Protein AF-A0A7S4E0D1-F1 (afdb_monomer_lite)

Radius of gyration: 32.62 Å; chains: 1; bounding box: 144×57×58 Å

InterPro domains:
  IPR001406 Pseudouridine synthase I, TruA [PTHR11142] (1-173)
  IPR020095 Pseudouridine synthase I, TruA, C-terminal [G3DSA:3.30.70.660] (1-192)
  IPR020097 Pseudouridine synthase I, TruA, alpha/beta domain [PF01416] (2-141)
  IPR020103 Pseudouridine synthase, catalytic domain superfamily [SSF55120] (1-150)

Sequence (311 aa):
EACGYMVGRHDFRNFCKLDYINISRFERSLDAISVNEIGSLNTHLRLPVQVARTSSSAGEFGDGKEGTRSSDPDNLIEVTIQGNAFLWHQVRITIALLVMVGLGQESPSLVKDLLDMKKWPSKPNFKMASDVPLVLYDCLYRNVHFVYNLGVQARALSDMNWLWRKNAIKAQVCCVFQNRIFQNLIRCHPGDITEASSEEVSSKHLERERDYREFCIRGEQLKRKSKTKGKNKHIPLSQRAREKSYEERIRTLHGKKLKRQREQAEVSESYRQFHIDRELNRLKSAFVPPKNLYICTEPKEHERLKPKSGK

Secondary structure (DSSP, 8-state):
-HHHHHSEEEE-GGGS---TTT-S--EEEEEEEEEEEEEES-GGG---------------------------TTEEEEEEEEES---TTHHHHHHHHHHHHHTTSS-THHHHHHH-TTT-SS-B--PPPPSTT--------TT--PPPPHHHHHHHHHHHHHHHHHHHHHHHHHHHHHHHHHHHHHT--GGG--HHHHHHHHHHHHHHHHHHHHHHHHGGG--------S--PPPPGGGSPBPPPHHHHHHT--HHHHHHHHHHHHHHHHHHHHHHHHHHHHHHHH----TT----PPPPPP-PPPPPP--

Organism: NCBI:txid91324

pLDDT: mean 77.51, std 20.82, range [28.75, 97.94]

Structure (mmCIF, N/CA/C/O backbone):
data_AF-A0A7S4E0D1-F1
#
_entry.id   AF-A0A7S4E0D1-F1
#
loop_
_atom_site.group_PDB
_atom_site.id
_atom_site.type_symbol
_atom_site.label_atom_id
_atom_site.label_alt_id
_atom_site.label_comp_id
_atom_site.label_asym_id
_atom_site.label_entity_id
_atom_site.label_seq_id
_atom_site.pdbx_PDB_ins_code
_atom_site.Cartn_x
_atom_site.Cartn_y
_atom_site.Cartn_z
_atom_site.occupancy
_atom_site.B_iso_or_equiv
_atom_site.auth_seq_id
_atom_site.auth_comp_id
_atom_site.auth_asym_id
_atom_site.auth_atom_id
_atom_site.pdbx_PDB_model_num
ATOM 1 N N . GLU A 1 1 ? 0.587 -17.256 2.906 1.00 92.88 1 GLU A N 1
ATOM 2 C CA . GLU A 1 1 ? 0.269 -17.435 4.342 1.00 92.88 1 GLU A CA 1
ATOM 3 C C . GLU A 1 1 ? -0.032 -16.114 5.052 1.00 92.88 1 GLU A C 1
ATOM 5 O O . GLU A 1 1 ? -1.191 -15.880 5.358 1.00 92.88 1 GLU A O 1
ATOM 10 N N . ALA A 1 2 ? 0.953 -15.226 5.251 1.00 96.56 2 ALA A N 1
ATOM 11 C CA . ALA A 1 2 ? 0.804 -13.973 6.009 1.00 96.56 2 ALA A CA 1
ATOM 12 C C . ALA A 1 2 ? -0.426 -13.121 5.627 1.00 96.56 2 ALA A C 1
ATOM 14 O O . ALA A 1 2 ? -1.161 -12.674 6.504 1.00 96.56 2 ALA A O 1
ATOM 15 N N . CYS A 1 3 ? -0.687 -12.949 4.325 1.00 96.75 3 CYS A N 1
ATOM 16 C CA . CYS A 1 3 ? -1.854 -12.219 3.821 1.00 96.75 3 CYS A CA 1
ATOM 17 C C . CYS A 1 3 ? -3.189 -12.797 4.320 1.00 96.75 3 CYS A C 1
ATOM 19 O O . CYS A 1 3 ? -4.118 -12.042 4.588 1.00 96.75 3 CYS A O 1
ATOM 21 N N . GLY A 1 4 ? -3.274 -14.119 4.499 1.00 97.12 4 GLY A N 1
ATOM 22 C CA . GLY A 1 4 ? -4.487 -14.797 4.958 1.00 97.12 4 GLY A CA 1
ATOM 23 C C . GLY A 1 4 ? -4.905 -14.390 6.370 1.00 97.12 4 GLY A C 1
ATOM 24 O O . GLY A 1 4 ? -6.095 -14.322 6.649 1.00 97.12 4 GLY A O 1
ATOM 25 N N . TYR A 1 5 ? -3.955 -14.028 7.241 1.00 97.81 5 TYR A N 1
ATOM 26 C CA . TYR A 1 5 ? -4.278 -13.518 8.578 1.00 97.81 5 TYR A CA 1
ATOM 27 C C . TYR A 1 5 ? -4.919 -12.128 8.561 1.00 97.81 5 TYR A C 1
ATOM 29 O O . TYR A 1 5 ? -5.578 -11.759 9.527 1.00 97.81 5 TYR A O 1
ATOM 37 N N . MET A 1 6 ? -4.718 -11.355 7.490 1.00 97.69 6 MET A N 1
ATOM 38 C CA . MET A 1 6 ? -5.213 -9.981 7.378 1.00 97.69 6 MET A CA 1
ATOM 39 C C . MET A 1 6 ? -6.628 -9.900 6.803 1.00 97.69 6 MET A C 1
ATOM 41 O O . MET A 1 6 ? -7.272 -8.863 6.944 1.00 97.69 6 MET A O 1
ATOM 45 N N . VAL A 1 7 ? -7.103 -10.960 6.144 1.00 97.94 7 VAL A N 1
ATOM 46 C CA . VAL A 1 7 ? -8.455 -11.016 5.575 1.00 97.94 7 VAL A CA 1
ATOM 47 C C . VAL A 1 7 ? -9.487 -11.042 6.703 1.00 97.94 7 VAL A C 1
ATOM 49 O O . VAL A 1 7 ? -9.290 -11.673 7.745 1.00 97.94 7 VAL A O 1
ATOM 52 N N . GLY A 1 8 ? -10.594 -10.334 6.498 1.00 97.38 8 GLY A N 1
ATOM 53 C CA . GLY A 1 8 ? -11.645 -10.132 7.484 1.00 97.38 8 GLY A CA 1
ATOM 54 C C . GLY A 1 8 ? -11.517 -8.806 8.230 1.00 97.38 8 GLY A C 1
ATOM 55 O O . GLY A 1 8 ? -10.859 -7.859 7.788 1.00 97.38 8 GLY A O 1
ATOM 56 N N . ARG A 1 9 ? -12.210 -8.728 9.368 1.00 97.50 9 ARG A N 1
ATOM 57 C CA . ARG A 1 9 ? -12.332 -7.512 10.170 1.00 97.50 9 ARG A CA 1
ATOM 58 C C . ARG A 1 9 ? -11.343 -7.522 11.329 1.00 97.50 9 ARG A C 1
ATOM 60 O O . ARG A 1 9 ? -11.484 -8.332 12.239 1.00 97.50 9 ARG A O 1
ATOM 67 N N . HIS A 1 10 ? -10.419 -6.564 11.331 1.00 97.62 10 HIS A N 1
ATOM 68 C CA . HIS A 1 10 ? -9.367 -6.446 12.347 1.00 97.62 10 HIS A CA 1
ATOM 69 C C . HIS A 1 10 ? -9.087 -4.990 12.700 1.00 97.62 10 HIS A C 1
ATOM 71 O O . HIS A 1 10 ? -9.405 -4.094 11.917 1.00 97.62 10 HIS A O 1
ATOM 77 N N . ASP A 1 11 ? -8.449 -4.756 13.848 1.00 96.81 11 ASP A N 1
ATOM 78 C CA . ASP A 1 11 ? -7.861 -3.459 14.186 1.00 96.81 11 ASP A CA 1
ATOM 79 C C . ASP A 1 11 ? -6.487 -3.308 13.507 1.00 96.81 11 ASP A C 1
ATOM 81 O O . ASP A 1 11 ? -5.539 -4.039 13.791 1.00 96.81 11 ASP A O 1
ATOM 85 N N . PHE A 1 12 ? -6.372 -2.336 12.600 1.00 97.31 12 PHE A N 1
ATOM 86 C CA . PHE A 1 12 ? -5.175 -2.117 11.787 1.00 97.31 12 PHE A CA 1
ATOM 87 C C . PHE A 1 12 ? -4.266 -0.988 12.308 1.00 97.31 12 PHE A C 1
ATOM 89 O O . PHE A 1 12 ? -3.471 -0.431 11.544 1.00 97.31 12 PHE A O 1
ATOM 96 N N . ARG A 1 13 ? -4.312 -0.632 13.601 1.00 95.81 13 ARG A N 1
ATOM 97 C CA . ARG A 1 13 ? -3.439 0.420 14.185 1.00 95.81 13 ARG A CA 1
ATOM 98 C C . ARG A 1 13 ? -1.960 0.175 13.968 1.00 95.81 13 ARG A C 1
ATOM 100 O O . ARG A 1 13 ? -1.233 1.108 13.629 1.00 95.81 13 ARG A O 1
ATOM 107 N N . ASN A 1 14 ? -1.532 -1.078 14.088 1.00 96.94 14 ASN A N 1
ATOM 108 C CA . ASN A 1 14 ? -0.143 -1.474 13.861 1.00 96.94 14 ASN A CA 1
ATOM 109 C C . ASN A 1 14 ? 0.250 -1.501 12.376 1.00 96.94 14 ASN A C 1
ATOM 111 O O . ASN A 1 14 ? 1.427 -1.625 12.043 1.00 96.94 14 ASN A O 1
ATOM 115 N N . PHE A 1 15 ? -0.720 -1.303 11.486 1.00 97.06 15 PHE A N 1
ATOM 116 C CA . PHE A 1 15 ? -0.548 -1.304 10.042 1.00 97.06 15 PHE A CA 1
ATOM 117 C C . PHE A 1 15 ? -0.760 0.074 9.433 1.00 97.06 15 PHE A C 1
ATOM 119 O O . PHE A 1 15 ? -0.749 0.181 8.223 1.00 97.06 15 PHE A O 1
ATOM 126 N N . CYS A 1 16 ? -0.935 1.138 10.219 1.00 96.12 16 CYS A N 1
ATOM 127 C CA . CYS A 1 16 ? -1.183 2.484 9.707 1.00 96.12 16 CYS A CA 1
ATOM 128 C C . CYS A 1 16 ? -0.256 3.519 10.357 1.00 96.12 16 CYS A C 1
ATOM 130 O O . CYS A 1 16 ? 0.446 3.243 11.335 1.00 96.12 16 CYS A O 1
ATOM 132 N N . LYS A 1 17 ? -0.254 4.743 9.825 1.00 94.50 17 LYS A N 1
ATOM 133 C CA . LYS A 1 17 ? 0.204 5.903 10.586 1.00 94.50 17 LYS A CA 1
ATOM 134 C C . LYS A 1 17 ? -0.989 6.445 11.366 1.00 94.50 17 LYS A C 1
ATOM 136 O O . LYS A 1 17 ? -1.977 6.856 10.766 1.00 94.50 17 LYS A O 1
ATOM 141 N N . LEU A 1 18 ? -0.889 6.446 12.696 1.00 93.00 18 LEU A N 1
ATOM 142 C CA . LEU A 1 18 ? -1.992 6.870 13.559 1.00 93.00 18 LEU A CA 1
ATOM 143 C C . LEU A 1 18 ? -2.363 8.338 13.308 1.00 93.00 18 LEU A C 1
ATOM 145 O O . LEU A 1 18 ? -1.634 9.244 13.719 1.00 93.00 18 LEU A O 1
ATOM 149 N N . ASP A 1 19 ? -3.532 8.553 12.710 1.00 91.88 19 ASP A N 1
ATOM 150 C CA . ASP A 1 19 ? -4.231 9.837 12.695 1.00 91.88 19 ASP A CA 1
ATOM 151 C C . ASP A 1 19 ? -5.244 9.890 13.845 1.00 91.88 19 ASP A C 1
ATOM 153 O O . ASP A 1 19 ? -6.457 9.862 13.667 1.00 91.88 19 ASP A O 1
ATOM 157 N N . TYR A 1 20 ? -4.715 9.925 15.063 1.00 91.19 20 TYR A N 1
ATOM 158 C CA . TYR A 1 20 ? -5.488 9.881 16.306 1.00 91.19 20 TYR A CA 1
ATOM 159 C C . TYR A 1 20 ? -6.307 11.154 16.578 1.00 91.19 20 TYR A C 1
ATOM 161 O O . TYR A 1 20 ? -7.029 11.213 17.568 1.00 91.19 20 TYR A O 1
ATOM 169 N N . ILE A 1 21 ? -6.173 12.183 15.733 1.00 90.88 21 ILE A N 1
ATOM 170 C CA . ILE A 1 21 ? -6.980 13.404 15.816 1.00 90.88 21 ILE A CA 1
ATOM 171 C C . ILE A 1 21 ? -8.239 13.247 14.969 1.00 90.88 21 ILE A C 1
ATOM 173 O O . ILE A 1 21 ? -9.308 13.633 15.420 1.00 90.88 21 ILE A O 1
ATOM 177 N N . ASN A 1 22 ? -8.126 12.703 13.755 1.00 90.19 22 ASN A N 1
ATOM 178 C CA . ASN A 1 22 ? -9.276 12.596 12.855 1.00 90.19 22 ASN A CA 1
ATOM 179 C C . ASN A 1 22 ? -9.948 11.219 12.888 1.00 90.19 22 ASN A C 1
ATOM 181 O O . ASN A 1 22 ? -11.065 11.078 12.405 1.00 90.19 22 ASN A O 1
ATOM 185 N N . ILE A 1 23 ? -9.285 10.198 13.437 1.00 89.38 23 ILE A N 1
ATOM 186 C CA . ILE A 1 23 ? -9.773 8.819 13.434 1.00 89.38 23 ILE A CA 1
ATOM 187 C C . ILE A 1 23 ? -9.811 8.284 14.864 1.00 89.38 23 ILE A C 1
ATOM 189 O O . ILE A 1 23 ? -8.782 8.162 15.529 1.00 89.38 23 ILE A O 1
ATOM 193 N N . SER A 1 24 ? -11.008 7.907 15.312 1.00 87.81 24 SER A N 1
ATOM 194 C CA . SER A 1 24 ? -11.233 7.209 16.584 1.00 87.81 24 SER A CA 1
ATOM 195 C C . SER A 1 24 ? -11.293 5.685 16.433 1.00 87.81 24 SER A C 1
ATOM 197 O O . SER A 1 24 ? -11.046 4.961 17.397 1.00 87.81 24 SER A O 1
ATOM 199 N N . ARG A 1 25 ? -11.587 5.186 15.222 1.00 89.25 25 ARG A N 1
ATOM 200 C CA . ARG A 1 25 ? -11.780 3.760 14.928 1.00 89.25 25 ARG A CA 1
ATOM 201 C C . ARG A 1 25 ? -10.844 3.258 13.839 1.00 89.25 25 ARG A C 1
ATOM 203 O O . ARG A 1 25 ? -10.874 3.718 12.694 1.00 89.25 25 ARG A O 1
ATOM 210 N N . PHE A 1 26 ? -10.091 2.226 14.181 1.00 94.12 26 PHE A N 1
ATOM 211 C CA . PHE A 1 26 ? -9.062 1.653 13.321 1.00 94.12 26 PHE A CA 1
ATOM 212 C C . PHE A 1 26 ? -9.401 0.255 12.803 1.00 94.12 26 PHE A C 1
ATOM 214 O O . PHE A 1 26 ? -8.621 -0.342 12.067 1.00 94.12 26 PHE A O 1
ATOM 221 N N . GLU A 1 27 ? -10.590 -0.246 13.131 1.00 95.00 27 GLU A N 1
ATOM 222 C CA . GLU A 1 27 ? -11.097 -1.458 12.508 1.00 95.00 27 GLU A CA 1
ATOM 223 C C . GLU A 1 27 ? -11.345 -1.230 11.014 1.00 95.00 27 GLU A C 1
ATOM 225 O O . GLU A 1 27 ? -12.005 -0.255 10.637 1.00 95.00 27 GLU A O 1
ATOM 230 N N . ARG A 1 28 ? -10.847 -2.129 10.168 1.00 96.00 28 ARG A N 1
ATOM 231 C CA . ARG A 1 28 ? -11.148 -2.186 8.728 1.00 96.00 28 ARG A CA 1
ATOM 232 C C . ARG A 1 28 ? -11.497 -3.615 8.336 1.00 96.00 28 ARG A C 1
ATOM 234 O O . ARG A 1 28 ? -11.208 -4.539 9.092 1.00 96.00 28 ARG A O 1
ATOM 241 N N . SER A 1 29 ? -12.150 -3.772 7.188 1.00 96.38 29 SER A N 1
ATOM 242 C CA . SER A 1 29 ? -12.444 -5.081 6.605 1.00 96.38 29 SER A CA 1
ATOM 243 C C . SER A 1 29 ? -11.667 -5.215 5.309 1.00 96.38 29 SER A C 1
ATOM 245 O O . SER A 1 29 ? -11.857 -4.403 4.400 1.00 96.38 29 SER A O 1
ATOM 247 N N . LEU A 1 30 ? -10.789 -6.210 5.244 1.00 97.44 30 LEU A N 1
ATOM 248 C CA . LEU A 1 30 ? -10.136 -6.602 4.001 1.00 97.44 30 LEU A CA 1
ATOM 249 C C . LEU A 1 30 ? -10.861 -7.819 3.443 1.00 97.44 30 LEU A C 1
ATOM 251 O O . LEU A 1 30 ? -11.023 -8.816 4.144 1.00 97.44 30 LEU A O 1
ATOM 255 N N . ASP A 1 31 ? -11.299 -7.722 2.196 1.00 95.69 31 ASP A N 1
ATOM 256 C CA . ASP A 1 31 ? -12.111 -8.754 1.555 1.00 95.69 31 ASP A CA 1
ATOM 257 C C . ASP A 1 31 ? -11.218 -9.809 0.898 1.00 95.69 31 ASP A C 1
ATOM 259 O O . ASP A 1 31 ? -11.484 -11.004 0.998 1.00 95.69 31 ASP A O 1
ATOM 263 N N . ALA A 1 32 ? -10.127 -9.372 0.264 1.00 96.69 32 ALA A N 1
ATOM 264 C CA . ALA A 1 32 ? -9.178 -10.253 -0.400 1.00 96.69 32 ALA A CA 1
ATOM 265 C C . ALA A 1 32 ? -7.778 -9.634 -0.446 1.00 96.69 32 ALA A C 1
ATOM 267 O O . ALA A 1 32 ? -7.616 -8.416 -0.537 1.00 96.69 32 ALA A O 1
ATOM 268 N N . ILE A 1 33 ? -6.761 -10.494 -0.412 1.00 97.50 33 ILE A N 1
ATOM 269 C CA . ILE A 1 33 ? -5.377 -10.125 -0.707 1.00 97.50 33 ILE A CA 1
ATOM 270 C C . ILE A 1 33 ? -4.772 -11.215 -1.588 1.00 97.50 33 ILE A C 1
ATOM 272 O O . ILE A 1 33 ? -4.717 -12.372 -1.167 1.00 97.50 33 ILE A O 1
ATOM 276 N N . SER A 1 34 ? -4.292 -10.852 -2.775 1.00 95.44 34 SER A N 1
ATOM 277 C CA . SER A 1 34 ? -3.605 -11.764 -3.696 1.00 95.44 34 SER A CA 1
ATOM 278 C C . SER A 1 34 ? -2.166 -11.327 -3.934 1.00 95.44 34 SER A C 1
ATOM 280 O O . SER A 1 34 ? -1.837 -10.147 -3.829 1.00 95.44 34 SER A O 1
ATOM 282 N N . VAL A 1 35 ? -1.308 -12.298 -4.243 1.00 94.75 35 VAL A N 1
ATOM 283 C CA . VAL A 1 35 ? 0.095 -12.081 -4.596 1.00 94.75 35 VAL A CA 1
ATOM 284 C C . VAL A 1 35 ? 0.346 -12.808 -5.910 1.00 94.75 35 VAL A C 1
ATOM 286 O O . VAL A 1 35 ? 0.170 -14.023 -5.961 1.00 94.75 35 VAL A O 1
ATOM 289 N N . ASN A 1 36 ? 0.736 -12.068 -6.944 1.00 92.12 36 ASN A N 1
ATOM 290 C CA . ASN A 1 36 ? 0.933 -12.576 -8.297 1.00 92.12 36 ASN A CA 1
ATOM 291 C C . ASN A 1 36 ? 2.340 -12.222 -8.788 1.00 92.12 36 ASN A C 1
ATOM 293 O O . ASN A 1 36 ? 2.823 -11.115 -8.557 1.00 92.12 36 ASN A O 1
ATOM 297 N N . GLU A 1 37 ? 2.990 -13.136 -9.502 1.00 88.88 37 GLU A N 1
ATOM 298 C CA . GLU A 1 37 ? 4.196 -12.812 -10.267 1.00 88.88 37 GLU A CA 1
ATOM 299 C C . GLU A 1 37 ? 3.774 -12.229 -11.620 1.00 88.88 37 GLU A C 1
ATOM 301 O O . GLU A 1 37 ? 3.009 -12.856 -12.351 1.00 88.88 37 GLU A O 1
ATOM 306 N N . ILE A 1 38 ? 4.247 -11.024 -11.945 1.00 82.31 38 ILE A N 1
ATOM 307 C CA . ILE A 1 38 ? 3.943 -10.355 -13.225 1.00 82.31 38 ILE A CA 1
ATOM 308 C C . ILE A 1 38 ? 5.030 -10.636 -14.274 1.00 82.31 38 ILE A C 1
ATOM 310 O O . ILE A 1 38 ? 4.777 -10.546 -15.475 1.00 82.31 38 ILE A O 1
ATOM 314 N N . GLY A 1 39 ? 6.226 -11.030 -13.834 1.00 71.31 39 GLY A N 1
ATOM 315 C CA . GLY A 1 39 ? 7.388 -11.251 -14.688 1.00 71.31 39 GLY A CA 1
ATOM 316 C C . GLY A 1 39 ? 8.433 -10.147 -14.546 1.00 71.31 39 GLY A C 1
ATOM 317 O O . GLY A 1 39 ? 8.284 -9.201 -13.769 1.00 71.31 39 GLY A O 1
ATOM 318 N N . SER A 1 40 ? 9.526 -10.290 -15.290 1.00 70.50 40 SER A N 1
ATOM 319 C CA . SER A 1 40 ? 10.668 -9.379 -15.223 1.00 70.50 40 SER A CA 1
ATOM 320 C C . SER A 1 40 ? 10.430 -8.064 -15.962 1.00 70.50 40 SER A C 1
ATOM 322 O O . SER A 1 40 ? 9.770 -8.036 -17.003 1.00 70.50 40 SER A O 1
ATOM 324 N N . LEU A 1 41 ? 11.009 -6.969 -15.459 1.00 67.25 41 LEU A N 1
ATOM 325 C CA . LEU A 1 41 ? 11.158 -5.732 -16.226 1.00 67.25 41 LEU A CA 1
ATOM 326 C C . LEU A 1 41 ? 11.930 -6.041 -17.521 1.00 67.25 41 LEU A C 1
ATOM 328 O O . LEU A 1 41 ? 13.146 -6.155 -17.469 1.00 67.25 41 LEU A O 1
ATOM 332 N N . ASN A 1 42 ? 11.228 -6.169 -18.660 1.00 54.31 42 ASN A N 1
ATOM 333 C CA . ASN A 1 42 ? 11.753 -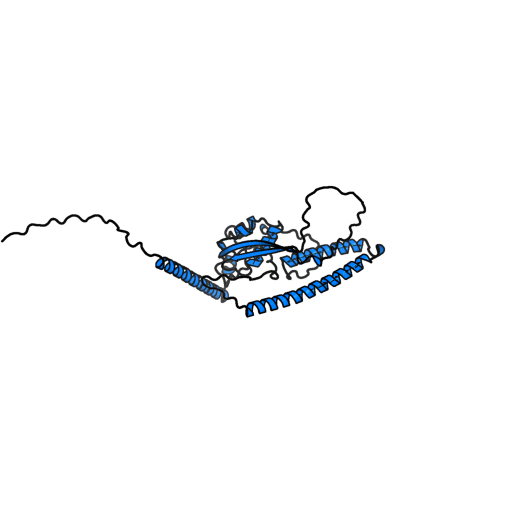6.333 -20.032 1.00 54.31 42 ASN A CA 1
ATOM 334 C C . ASN A 1 42 ? 13.280 -6.546 -20.113 1.00 54.31 42 ASN A C 1
ATOM 336 O O . ASN A 1 42 ? 14.045 -5.635 -20.446 1.00 54.31 42 ASN A O 1
ATOM 340 N N . THR A 1 43 ? 13.721 -7.765 -19.801 1.00 49.78 43 THR A N 1
ATOM 341 C CA . THR A 1 43 ? 15.125 -8.111 -19.533 1.00 49.78 43 THR A CA 1
ATOM 342 C C . THR A 1 43 ? 16.028 -8.129 -20.763 1.00 49.78 43 THR A C 1
ATOM 344 O O . THR A 1 43 ? 17.241 -8.278 -20.636 1.00 49.78 43 THR A O 1
ATOM 347 N N . HIS A 1 44 ? 15.482 -7.913 -21.962 1.00 49.53 44 HIS A N 1
ATOM 348 C CA . HIS A 1 44 ? 16.252 -7.883 -23.211 1.00 49.53 44 HIS A CA 1
ATOM 349 C C . HIS A 1 44 ? 17.273 -6.732 -23.302 1.00 49.53 44 HIS A C 1
ATOM 351 O O . HIS A 1 44 ? 18.043 -6.675 -24.257 1.00 49.53 44 HIS A O 1
ATOM 357 N N . LEU A 1 45 ? 17.298 -5.816 -22.329 1.00 46.38 45 LEU A N 1
ATOM 358 C CA . LEU A 1 45 ? 18.177 -4.642 -22.309 1.00 46.38 45 LEU A CA 1
ATOM 359 C C . LEU A 1 45 ? 19.305 -4.722 -21.268 1.00 46.38 45 LEU A C 1
ATOM 361 O O . LEU A 1 45 ? 20.125 -3.803 -21.202 1.00 46.38 45 LEU A O 1
ATOM 365 N N . ARG A 1 46 ? 19.373 -5.787 -20.455 1.00 48.62 46 ARG A N 1
ATOM 366 C CA . ARG A 1 46 ? 20.428 -5.946 -19.447 1.00 48.62 46 ARG A CA 1
ATOM 367 C C . ARG A 1 46 ? 21.558 -6.809 -20.000 1.00 48.62 46 ARG A C 1
ATOM 369 O O . ARG A 1 46 ? 21.390 -8.006 -20.206 1.00 48.62 46 ARG A O 1
ATOM 376 N N . LEU A 1 47 ? 22.737 -6.217 -20.184 1.00 47.50 47 LEU A N 1
ATOM 377 C CA . LEU A 1 47 ? 23.957 -7.008 -20.332 1.00 47.50 47 LEU A CA 1
ATOM 378 C C . LEU A 1 47 ? 24.380 -7.519 -18.946 1.00 47.50 47 LEU A C 1
ATOM 380 O O . LEU A 1 47 ? 24.458 -6.718 -18.007 1.00 47.50 47 LEU A O 1
ATOM 384 N N . PRO A 1 48 ? 24.649 -8.826 -18.777 1.00 45.41 48 PRO A N 1
ATOM 385 C CA . PRO A 1 48 ? 25.175 -9.333 -17.523 1.00 45.41 48 PRO A CA 1
ATOM 386 C C . PRO A 1 48 ? 26.544 -8.699 -17.264 1.00 45.41 48 PRO A C 1
ATOM 388 O O . PRO A 1 48 ? 27.496 -8.913 -18.011 1.00 45.41 48 PRO A O 1
ATOM 391 N N . VAL A 1 49 ? 26.668 -7.947 -16.169 1.00 42.59 49 VAL A N 1
ATOM 392 C CA . VAL A 1 49 ? 27.980 -7.629 -15.594 1.00 42.59 49 VAL A CA 1
ATOM 393 C C . VAL A 1 49 ? 28.447 -8.879 -14.851 1.00 42.59 49 VAL A C 1
ATOM 395 O O . VAL A 1 49 ? 28.400 -8.961 -13.628 1.00 42.59 49 VAL A O 1
ATOM 398 N N . GLN A 1 50 ? 28.848 -9.907 -15.597 1.00 42.66 50 GLN A N 1
ATOM 399 C CA . GLN A 1 50 ? 29.727 -10.927 -15.046 1.00 42.66 50 GLN A CA 1
ATOM 400 C C . GLN A 1 50 ? 31.130 -10.334 -15.087 1.00 42.66 50 GLN A C 1
ATOM 402 O O . GLN A 1 50 ? 31.777 -10.313 -16.130 1.00 42.66 50 GLN A O 1
ATOM 407 N N . VAL A 1 51 ? 31.593 -9.801 -13.954 1.00 38.41 51 VAL A N 1
ATOM 408 C CA . VAL A 1 51 ? 33.031 -9.597 -13.761 1.00 38.41 51 VAL A CA 1
ATOM 409 C C . VAL A 1 51 ? 33.639 -10.986 -13.886 1.00 38.41 51 VAL A C 1
ATOM 411 O O . VAL A 1 51 ? 33.346 -11.854 -13.061 1.00 38.41 51 VAL A O 1
ATOM 414 N N . ALA A 1 52 ? 34.374 -11.220 -14.972 1.00 33.56 52 ALA A N 1
ATOM 415 C CA . ALA A 1 52 ? 35.013 -12.491 -15.251 1.00 33.56 52 ALA A CA 1
ATOM 416 C C . ALA A 1 52 ? 35.781 -12.930 -14.000 1.00 33.56 52 ALA A C 1
ATOM 418 O O . ALA A 1 52 ? 36.789 -12.330 -13.630 1.00 33.56 52 ALA A O 1
ATOM 419 N N . ARG A 1 53 ? 35.286 -13.966 -13.315 1.00 33.22 53 ARG A N 1
ATOM 420 C CA . ARG A 1 53 ? 36.118 -14.704 -12.374 1.00 33.22 53 ARG A CA 1
ATOM 421 C C . ARG A 1 53 ? 37.108 -15.441 -13.256 1.00 33.22 53 ARG A C 1
ATOM 423 O O . ARG A 1 53 ? 36.759 -16.439 -13.878 1.00 33.22 53 ARG A O 1
ATOM 430 N N . THR A 1 54 ? 38.323 -14.925 -13.356 1.00 32.38 54 THR A N 1
ATOM 431 C CA . THR A 1 54 ? 39.452 -15.681 -13.886 1.00 32.38 54 THR A CA 1
ATOM 432 C C . THR A 1 54 ? 39.771 -16.790 -12.887 1.00 32.38 54 THR A C 1
ATOM 434 O O . THR A 1 54 ? 40.658 -16.664 -12.050 1.00 32.38 54 THR A O 1
ATOM 437 N N . SER A 1 55 ? 38.999 -17.870 -12.921 1.00 37.25 55 SER A N 1
ATOM 438 C CA . SER A 1 55 ? 39.433 -19.158 -12.396 1.00 37.25 55 SER A CA 1
ATOM 439 C C . SER A 1 55 ? 39.478 -20.117 -13.567 1.00 37.25 55 SER A C 1
ATOM 441 O O . SER A 1 55 ? 38.495 -20.767 -13.918 1.00 37.25 55 SER A O 1
ATOM 443 N N . SER A 1 56 ? 40.641 -20.132 -14.199 1.00 43.50 56 SER A N 1
ATOM 444 C CA . SER A 1 56 ? 41.097 -21.147 -15.129 1.00 43.50 56 SER A CA 1
ATOM 445 C C . SER A 1 56 ? 40.934 -22.524 -14.482 1.00 43.50 56 SER A C 1
ATOM 447 O O . SER A 1 56 ? 41.686 -22.884 -13.585 1.00 43.50 56 SER A O 1
ATOM 449 N N . SER A 1 57 ? 39.942 -23.294 -14.913 1.00 35.59 57 SER A N 1
ATOM 450 C CA . SER A 1 57 ? 40.054 -24.751 -15.020 1.00 35.59 57 SER A CA 1
ATOM 451 C C . SER A 1 57 ? 38.941 -25.246 -15.936 1.00 35.59 57 SER A C 1
ATOM 453 O O . SER A 1 57 ? 37.756 -25.128 -15.637 1.00 35.59 57 SER A O 1
ATOM 455 N N . ALA A 1 58 ? 39.350 -25.731 -17.105 1.00 41.25 58 ALA A N 1
ATOM 456 C CA . ALA A 1 58 ? 38.516 -26.547 -17.964 1.00 41.25 58 ALA A CA 1
ATOM 457 C C . ALA A 1 58 ? 38.134 -27.817 -17.188 1.00 41.25 58 ALA A C 1
ATOM 459 O O . ALA A 1 58 ? 39.011 -28.514 -16.682 1.00 41.25 58 ALA A O 1
ATOM 460 N N . GLY A 1 59 ? 36.835 -28.080 -17.070 1.00 31.31 59 GLY A N 1
ATOM 461 C CA . GLY A 1 59 ? 36.285 -29.228 -16.358 1.00 31.31 59 GLY A CA 1
ATOM 462 C C . GLY A 1 59 ? 34.870 -29.511 -16.846 1.00 31.31 59 GLY A C 1
ATOM 463 O O . GLY A 1 59 ? 33.921 -28.899 -16.378 1.00 31.31 59 GLY A O 1
ATOM 464 N N . GLU A 1 60 ? 34.826 -30.352 -17.874 1.00 32.16 60 GLU A N 1
ATOM 465 C CA . GLU A 1 60 ? 33.800 -31.286 -18.360 1.00 32.16 60 GLU A CA 1
ATOM 466 C C . GLU A 1 60 ? 32.319 -31.165 -17.936 1.00 32.16 60 GLU A C 1
ATOM 468 O O . GLU A 1 60 ? 31.945 -30.971 -16.782 1.00 32.16 60 GLU A O 1
ATOM 473 N N . PHE A 1 61 ? 31.473 -31.400 -18.945 1.00 37.94 61 PHE A N 1
ATOM 474 C CA . PHE A 1 61 ? 30.033 -31.636 -18.876 1.00 37.94 61 PHE A CA 1
ATOM 475 C C . PHE A 1 61 ? 29.674 -32.703 -17.828 1.00 37.94 61 PHE A C 1
ATOM 477 O O . PHE A 1 61 ? 30.095 -33.852 -17.933 1.00 37.94 61 PHE A O 1
ATOM 484 N N . GLY A 1 62 ? 28.832 -32.322 -16.865 1.00 30.08 62 GLY A N 1
ATOM 485 C CA . GLY A 1 62 ? 28.266 -33.201 -15.848 1.00 30.08 62 GLY A CA 1
ATOM 486 C C . GLY A 1 62 ? 26.775 -32.929 -15.650 1.00 30.08 62 GLY A C 1
ATOM 487 O O . GLY A 1 62 ? 26.353 -31.791 -15.460 1.00 30.08 62 GLY A O 1
ATOM 488 N N . ASP A 1 63 ? 26.024 -34.016 -15.741 1.00 28.75 63 ASP A N 1
ATOM 489 C CA . ASP A 1 63 ? 24.577 -34.200 -15.771 1.00 28.75 63 ASP A CA 1
ATOM 490 C C . ASP A 1 63 ? 23.804 -33.713 -14.519 1.00 28.75 63 ASP A C 1
ATOM 492 O O . ASP A 1 63 ? 24.320 -33.681 -13.402 1.00 28.75 63 ASP A O 1
ATOM 496 N N . GLY A 1 64 ? 22.537 -33.351 -14.747 1.00 40.16 64 GLY A N 1
ATOM 497 C CA . GLY A 1 64 ? 21.421 -33.297 -13.796 1.00 40.16 64 GLY A CA 1
ATOM 498 C C . GLY A 1 64 ? 21.660 -32.859 -12.344 1.00 40.16 64 GLY A C 1
ATOM 499 O O . GLY A 1 64 ? 21.712 -33.690 -11.440 1.00 40.16 64 GLY A O 1
ATOM 500 N N . LYS A 1 65 ? 21.571 -31.551 -12.071 1.00 34.16 65 LYS A N 1
ATOM 501 C CA . LYS A 1 65 ? 20.960 -31.048 -10.825 1.00 34.16 65 LYS A CA 1
ATOM 502 C C . LYS A 1 65 ? 20.017 -29.903 -11.157 1.00 34.16 65 LYS A C 1
ATOM 504 O O . LYS A 1 65 ? 20.454 -28.884 -11.688 1.00 34.16 65 LYS A O 1
ATOM 509 N N . GLU A 1 66 ? 18.732 -30.098 -10.856 1.00 34.06 66 GLU A N 1
ATOM 510 C CA . GLU A 1 66 ? 17.682 -29.082 -10.946 1.00 34.06 66 GLU A CA 1
ATOM 511 C C . GLU A 1 66 ? 18.192 -27.751 -10.395 1.00 34.06 66 GLU A C 1
ATOM 513 O O . GLU A 1 66 ? 18.531 -27.612 -9.217 1.00 34.06 66 GLU A O 1
ATOM 518 N N . GLY A 1 67 ? 18.320 -26.796 -11.312 1.00 34.75 67 GLY A N 1
ATOM 519 C CA . GLY A 1 67 ? 18.970 -25.529 -11.066 1.00 34.75 67 GLY A CA 1
ATOM 520 C C . GLY A 1 67 ? 18.289 -24.768 -9.940 1.00 34.75 67 GLY A C 1
ATOM 521 O O . GLY A 1 67 ? 17.083 -24.520 -9.961 1.00 34.75 67 GLY A O 1
ATOM 522 N N . THR A 1 68 ? 19.102 -24.301 -8.996 1.00 37.97 68 THR A N 1
ATOM 523 C CA . THR A 1 68 ? 18.888 -23.021 -8.323 1.00 37.97 68 THR A CA 1
ATOM 524 C C . THR A 1 68 ? 18.344 -22.027 -9.344 1.00 37.97 68 THR A C 1
ATOM 526 O O . THR A 1 68 ? 19.101 -21.552 -10.191 1.00 37.97 68 THR A O 1
ATOM 529 N N . ARG A 1 69 ? 17.031 -21.746 -9.302 1.00 41.44 69 ARG A N 1
ATOM 530 C CA . ARG A 1 69 ? 16.412 -20.689 -10.109 1.00 41.44 69 ARG A CA 1
ATOM 531 C C . ARG A 1 69 ? 17.230 -19.429 -9.854 1.00 41.44 69 ARG A C 1
ATOM 533 O O . ARG A 1 69 ? 17.194 -18.893 -8.748 1.00 41.44 69 ARG A O 1
ATOM 540 N N . SER A 1 70 ? 18.002 -18.980 -10.839 1.00 47.44 70 SER A N 1
ATOM 541 C CA . SER A 1 70 ? 18.615 -17.659 -10.799 1.00 47.44 70 SER A CA 1
ATOM 542 C C . SER A 1 70 ? 17.460 -16.664 -10.833 1.00 47.44 70 SER A C 1
ATOM 544 O O . SER A 1 70 ? 16.945 -16.350 -11.903 1.00 47.44 70 SER A O 1
ATOM 546 N N . SER A 1 71 ? 16.959 -16.272 -9.660 1.00 59.19 71 SER A N 1
ATOM 547 C CA . SER A 1 71 ? 15.839 -15.346 -9.550 1.00 59.19 71 SER A CA 1
ATOM 548 C C . SER A 1 71 ? 16.278 -14.032 -10.172 1.00 59.19 71 SER A C 1
ATOM 550 O O . SER A 1 71 ? 17.186 -13.375 -9.650 1.00 59.19 71 SER A O 1
ATOM 552 N N . ASP A 1 72 ? 15.676 -13.688 -11.301 1.00 66.94 72 ASP A N 1
ATOM 553 C CA . ASP A 1 72 ? 15.884 -12.405 -11.944 1.00 66.94 72 ASP A CA 1
ATOM 554 C C . ASP A 1 72 ? 15.610 -11.293 -10.913 1.00 66.94 72 ASP A C 1
ATOM 556 O O . ASP A 1 72 ? 14.506 -11.246 -10.360 1.00 66.94 72 ASP A O 1
ATOM 560 N N . PRO A 1 73 ? 16.601 -10.444 -10.569 1.00 66.12 73 PRO A N 1
ATOM 561 C CA . PRO A 1 73 ? 16.410 -9.392 -9.573 1.00 66.12 73 PRO A CA 1
ATOM 562 C C . PRO A 1 73 ? 15.365 -8.356 -9.993 1.00 66.12 73 PRO A C 1
ATOM 564 O O . PRO A 1 73 ? 14.906 -7.602 -9.136 1.00 66.12 73 PRO A O 1
ATOM 567 N N . ASP A 1 74 ? 14.996 -8.341 -11.273 1.00 73.12 74 ASP A N 1
ATOM 568 C CA . ASP A 1 74 ? 14.031 -7.424 -11.858 1.00 73.12 74 ASP A CA 1
ATOM 569 C C . ASP A 1 74 ? 12.625 -8.044 -11.983 1.00 73.12 74 ASP A C 1
ATOM 571 O O . ASP A 1 74 ? 11.729 -7.440 -12.579 1.00 73.12 74 ASP A O 1
ATOM 575 N N . ASN A 1 75 ? 12.405 -9.232 -11.401 1.00 80.19 75 ASN A N 1
ATOM 576 C CA . ASN A 1 75 ? 11.086 -9.857 -11.335 1.00 80.19 75 ASN A CA 1
ATOM 577 C C . ASN A 1 75 ? 10.125 -9.033 -10.468 1.00 80.19 75 ASN A C 1
ATOM 579 O O . ASN A 1 75 ? 10.415 -8.719 -9.309 1.00 80.19 75 ASN A O 1
ATOM 583 N N . LEU A 1 76 ? 8.959 -8.712 -11.022 1.00 84.56 76 LEU A N 1
ATOM 584 C CA . LEU A 1 76 ? 7.929 -7.948 -10.339 1.00 84.56 76 LEU A CA 1
ATOM 585 C C . LEU A 1 76 ? 6.894 -8.867 -9.698 1.00 84.56 76 LEU A C 1
ATOM 587 O O . LEU A 1 76 ? 6.377 -9.804 -10.309 1.00 84.56 76 LEU A O 1
ATOM 591 N N . ILE A 1 77 ? 6.558 -8.526 -8.457 1.00 89.00 77 ILE A N 1
ATOM 592 C CA . ILE A 1 77 ? 5.472 -9.132 -7.698 1.00 89.00 77 ILE A CA 1
ATOM 593 C C . ILE A 1 77 ? 4.393 -8.072 -7.513 1.00 89.00 77 ILE A C 1
ATOM 595 O O . ILE A 1 77 ? 4.648 -6.992 -6.975 1.00 89.00 77 ILE A O 1
ATOM 599 N N . GLU A 1 78 ? 3.181 -8.400 -7.931 1.00 92.94 78 GLU A N 1
ATOM 600 C CA . GLU A 1 78 ? 1.982 -7.633 -7.637 1.00 92.94 78 GLU A CA 1
ATOM 601 C C . GLU A 1 78 ? 1.333 -8.149 -6.362 1.00 92.94 78 GLU A C 1
ATOM 603 O O . GLU A 1 78 ? 1.169 -9.352 -6.162 1.00 92.94 78 GLU A O 1
ATOM 608 N N . VAL A 1 79 ? 0.935 -7.213 -5.503 1.00 95.56 79 VAL A N 1
ATOM 609 C CA . VAL A 1 79 ? 0.101 -7.499 -4.342 1.00 95.56 79 VAL A CA 1
ATOM 610 C C . VAL A 1 79 ? -1.168 -6.669 -4.456 1.00 95.56 79 VAL A C 1
ATOM 612 O O . VAL A 1 79 ? -1.128 -5.448 -4.293 1.00 95.56 79 VAL A O 1
ATOM 615 N N . THR A 1 80 ? -2.294 -7.334 -4.692 1.00 96.88 80 THR A N 1
ATOM 616 C CA . THR A 1 80 ? -3.605 -6.684 -4.775 1.00 96.88 80 THR A CA 1
ATOM 617 C C . THR A 1 80 ? -4.287 -6.797 -3.425 1.00 96.88 80 THR A C 1
ATOM 619 O O . THR A 1 80 ? -4.448 -7.897 -2.900 1.00 96.88 80 THR A O 1
ATOM 622 N N . ILE A 1 81 ? -4.680 -5.659 -2.847 1.00 97.25 81 ILE A N 1
ATOM 623 C CA . ILE A 1 81 ? -5.398 -5.590 -1.570 1.00 97.25 81 ILE A CA 1
ATOM 624 C C . ILE A 1 81 ? -6.776 -4.992 -1.828 1.00 97.25 81 ILE A C 1
ATOM 626 O O . ILE A 1 81 ? -6.888 -3.826 -2.204 1.00 97.25 81 ILE A O 1
ATOM 630 N N . GLN A 1 82 ? -7.816 -5.774 -1.566 1.00 96.56 82 GLN A N 1
ATOM 631 C CA . GLN A 1 82 ? -9.206 -5.349 -1.639 1.00 96.56 82 GLN A CA 1
ATOM 632 C C . GLN A 1 82 ? -9.779 -5.202 -0.230 1.00 96.56 82 GLN A C 1
ATOM 634 O O . GLN A 1 82 ? -9.592 -6.060 0.634 1.00 96.56 82 GLN A O 1
ATOM 639 N N . GLY A 1 83 ? -10.507 -4.117 0.008 1.00 95.00 83 GLY A N 1
ATOM 640 C CA . GLY A 1 83 ? -11.202 -3.893 1.267 1.00 95.00 83 GLY A CA 1
ATOM 641 C C . GLY A 1 83 ? -12.137 -2.697 1.195 1.00 95.00 83 GLY A C 1
ATOM 642 O O . GLY A 1 83 ? -12.136 -1.939 0.226 1.00 95.00 83 GLY A O 1
ATOM 643 N N . ASN A 1 84 ? -12.921 -2.515 2.252 1.00 90.81 84 ASN A N 1
ATOM 644 C CA . ASN A 1 84 ? -13.953 -1.482 2.302 1.00 90.81 84 ASN A CA 1
ATOM 645 C C . ASN A 1 84 ? -13.396 -0.051 2.394 1.00 90.81 84 ASN A C 1
ATOM 647 O O . ASN A 1 84 ? -13.969 0.886 1.844 1.00 90.81 84 ASN A O 1
ATOM 651 N N . ALA A 1 85 ? -12.307 0.125 3.136 1.00 92.38 85 ALA A N 1
ATOM 652 C CA . ALA A 1 85 ? -11.604 1.381 3.324 1.00 92.38 85 ALA A CA 1
ATOM 653 C C . ALA A 1 85 ? -10.207 1.110 3.891 1.00 92.38 85 ALA A C 1
ATOM 655 O O . ALA A 1 85 ? -9.986 0.132 4.607 1.00 92.38 85 ALA A O 1
ATOM 656 N N . PHE A 1 86 ? -9.284 2.042 3.662 1.00 95.75 86 PHE A N 1
ATOM 657 C CA . PHE A 1 86 ? -7.916 1.961 4.167 1.00 95.75 86 PHE A CA 1
ATOM 658 C C . PHE A 1 86 ? -7.606 3.132 5.105 1.00 95.75 86 PHE A C 1
ATOM 660 O O . PHE A 1 86 ? -8.012 4.269 4.872 1.00 95.75 86 PHE A O 1
ATOM 667 N N . LEU A 1 87 ? -6.894 2.854 6.196 1.00 96.56 87 LEU A N 1
ATOM 668 C CA . LEU A 1 87 ? -6.316 3.860 7.085 1.00 96.56 87 LEU A CA 1
ATOM 669 C C . LEU A 1 87 ? -5.138 4.574 6.412 1.00 96.56 87 LEU A C 1
ATOM 671 O O . LEU A 1 87 ? -4.564 4.107 5.423 1.00 96.56 87 LEU A O 1
ATOM 675 N N . TRP A 1 88 ? -4.720 5.695 6.999 1.00 95.62 88 TRP A N 1
ATOM 676 C CA . TRP A 1 88 ? -3.590 6.463 6.492 1.00 95.62 88 TRP A CA 1
ATOM 677 C C . TRP A 1 88 ? -2.311 5.613 6.427 1.00 95.62 88 TRP A C 1
ATOM 679 O O . TRP A 1 88 ? -1.855 5.052 7.426 1.00 95.62 88 TRP A O 1
ATOM 689 N N . HIS A 1 89 ? -1.743 5.505 5.222 1.00 95.56 89 HIS A N 1
ATOM 690 C CA . HIS A 1 89 ? -0.594 4.657 4.882 1.00 95.56 89 HIS A CA 1
ATOM 691 C C . HIS A 1 89 ? -0.771 3.144 5.132 1.00 95.56 89 HIS A C 1
ATOM 693 O O . HIS A 1 89 ? 0.231 2.426 5.144 1.00 95.56 89 HIS A O 1
ATOM 699 N N . GLN A 1 90 ? -2.007 2.640 5.270 1.00 97.19 90 GLN A N 1
ATOM 700 C CA . GLN A 1 90 ? -2.253 1.233 5.611 1.00 97.19 90 GLN A CA 1
ATOM 701 C C . GLN A 1 90 ? -1.605 0.246 4.638 1.00 97.19 90 GLN A C 1
ATOM 703 O O . GLN A 1 90 ? -0.888 -0.672 5.038 1.00 97.19 90 GLN A O 1
ATOM 708 N N . VAL A 1 91 ? -1.825 0.475 3.343 1.00 96.88 91 VAL A N 1
ATOM 709 C CA . VAL A 1 91 ? -1.315 -0.384 2.269 1.00 96.88 91 VAL A CA 1
ATOM 710 C C . VAL A 1 91 ? 0.214 -0.409 2.280 1.00 96.88 91 VAL A C 1
ATOM 712 O O . VAL A 1 91 ? 0.815 -1.471 2.361 1.00 96.88 91 VAL A O 1
ATOM 715 N N . ARG A 1 92 ? 0.874 0.754 2.316 1.00 95.81 92 ARG A N 1
ATOM 716 C CA . ARG A 1 92 ? 2.348 0.836 2.281 1.00 95.81 92 ARG A CA 1
ATOM 717 C C . ARG A 1 92 ? 3.019 0.167 3.482 1.00 95.81 92 ARG A C 1
ATOM 719 O O . ARG A 1 92 ? 4.098 -0.403 3.345 1.00 95.81 92 ARG A O 1
ATOM 726 N N . ILE A 1 93 ? 2.420 0.262 4.668 1.00 96.06 93 ILE A N 1
ATOM 727 C CA . ILE A 1 93 ? 2.944 -0.392 5.876 1.00 96.06 93 ILE A CA 1
ATOM 728 C C . ILE A 1 93 ? 2.708 -1.904 5.807 1.00 96.06 93 ILE A C 1
ATOM 730 O O . ILE A 1 93 ? 3.607 -2.667 6.152 1.00 96.06 93 ILE A O 1
ATOM 734 N N . THR A 1 94 ? 1.550 -2.327 5.295 1.00 96.75 94 THR A N 1
ATOM 735 C CA . THR A 1 94 ? 1.253 -3.739 5.018 1.00 96.75 94 THR A CA 1
ATOM 736 C C . THR A 1 94 ? 2.289 -4.338 4.069 1.00 96.75 94 THR A C 1
ATOM 738 O O . THR A 1 94 ? 2.921 -5.332 4.412 1.00 96.75 94 THR A O 1
ATOM 741 N N . ILE A 1 95 ? 2.550 -3.689 2.930 1.00 96.06 95 ILE A N 1
ATOM 742 C CA . ILE A 1 95 ? 3.555 -4.146 1.961 1.00 96.06 95 ILE A CA 1
ATOM 743 C C . ILE A 1 95 ? 4.951 -4.211 2.586 1.00 96.06 95 ILE A C 1
ATOM 745 O O . ILE A 1 95 ? 5.657 -5.193 2.385 1.00 96.06 95 ILE A O 1
ATOM 749 N N . ALA A 1 96 ? 5.350 -3.229 3.402 1.00 94.19 96 ALA A N 1
ATOM 750 C CA . ALA A 1 96 ? 6.647 -3.283 4.080 1.00 94.19 96 ALA A CA 1
ATOM 751 C C . ALA A 1 96 ? 6.794 -4.523 4.975 1.00 94.19 96 ALA A C 1
ATOM 753 O O . ALA A 1 96 ? 7.860 -5.139 4.996 1.00 94.19 9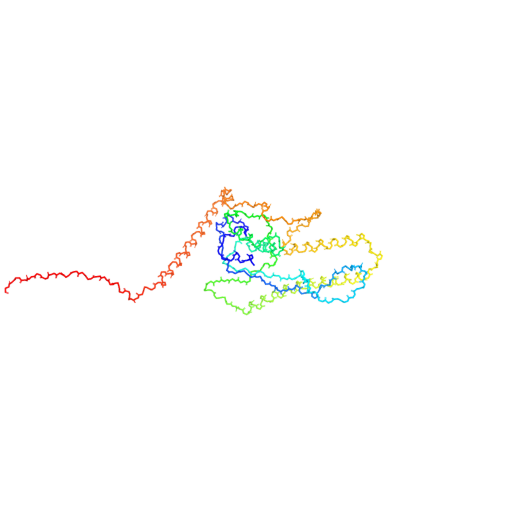6 ALA A O 1
ATOM 754 N N . LEU A 1 97 ? 5.734 -4.893 5.699 1.00 95.25 97 LEU A N 1
ATOM 755 C CA . LEU A 1 97 ? 5.727 -6.090 6.533 1.00 95.25 97 LEU A CA 1
ATOM 756 C C . LEU A 1 97 ? 5.763 -7.366 5.690 1.00 95.25 97 LEU A C 1
ATOM 758 O O . LEU A 1 97 ? 6.571 -8.247 5.970 1.00 95.25 97 LEU A O 1
ATOM 762 N N . LEU A 1 98 ? 4.946 -7.442 4.637 1.00 95.38 98 LEU A N 1
ATOM 763 C CA . LEU A 1 98 ? 4.922 -8.592 3.732 1.00 95.38 98 LEU A CA 1
ATOM 764 C C . LEU A 1 98 ? 6.271 -8.805 3.039 1.00 95.38 98 LEU A C 1
ATOM 766 O O . LEU A 1 98 ? 6.702 -9.945 2.910 1.00 95.38 98 LEU A O 1
ATOM 770 N N . VAL A 1 99 ? 6.979 -7.733 2.672 1.00 91.88 99 VAL A N 1
ATOM 771 C CA . VAL A 1 99 ? 8.343 -7.831 2.131 1.00 91.88 99 VAL A CA 1
ATOM 772 C C . VAL A 1 99 ? 9.315 -8.386 3.174 1.00 91.88 99 VAL A C 1
ATOM 774 O O . VAL A 1 99 ? 10.109 -9.261 2.847 1.00 91.88 99 VAL A O 1
ATOM 777 N N . MET A 1 100 ? 9.255 -7.938 4.434 1.00 92.06 100 MET A N 1
ATOM 778 C CA . MET A 1 100 ? 10.103 -8.508 5.495 1.00 92.06 100 MET A CA 1
ATOM 779 C C . MET A 1 100 ? 9.813 -10.002 5.711 1.00 92.06 100 MET A C 1
ATOM 781 O O . MET A 1 100 ? 10.746 -10.785 5.877 1.00 92.06 100 MET A O 1
ATOM 785 N N . VAL A 1 101 ? 8.544 -10.414 5.636 1.00 94.75 101 VAL A N 1
ATOM 786 C CA . VAL A 1 101 ? 8.162 -11.834 5.690 1.00 94.75 101 VAL A CA 1
ATOM 787 C C . VAL A 1 101 ? 8.682 -12.602 4.470 1.00 94.75 101 VAL A C 1
ATOM 789 O O . VAL A 1 101 ? 9.294 -13.653 4.630 1.00 94.75 101 VAL A O 1
ATOM 792 N N . GLY A 1 102 ? 8.508 -12.068 3.259 1.00 90.75 102 GLY A N 1
ATOM 793 C CA . GLY A 1 102 ? 8.978 -12.692 2.016 1.00 90.75 102 GLY A CA 1
ATOM 794 C C . GLY A 1 102 ? 10.502 -12.827 1.935 1.00 90.75 102 GLY A C 1
ATOM 795 O O . GLY A 1 102 ? 11.006 -13.773 1.341 1.00 90.75 102 GLY A O 1
ATOM 796 N N . LEU A 1 103 ? 11.243 -11.928 2.589 1.00 88.25 103 LEU A N 1
ATOM 797 C CA . LEU A 1 103 ? 12.700 -12.010 2.747 1.00 88.25 103 LEU A CA 1
ATOM 798 C C . LEU A 1 103 ? 13.144 -12.966 3.873 1.00 88.25 103 LEU A C 1
ATOM 800 O O . LEU A 1 103 ? 14.341 -13.052 4.149 1.00 88.25 103 LEU A O 1
ATOM 804 N N . GLY A 1 104 ? 12.213 -13.628 4.570 1.00 91.50 104 GLY A N 1
ATOM 805 C CA . GLY A 1 104 ? 12.502 -14.499 5.716 1.00 91.50 104 GLY A CA 1
ATOM 806 C C . GLY A 1 104 ? 13.004 -13.756 6.959 1.00 91.50 104 GLY A C 1
ATOM 807 O O . GLY A 1 104 ? 13.559 -14.365 7.870 1.00 91.50 104 GLY A O 1
ATOM 808 N N . GLN A 1 105 ? 12.845 -12.431 7.000 1.00 92.38 105 GLN A N 1
ATOM 809 C CA . GLN A 1 105 ? 13.293 -11.587 8.110 1.00 92.38 105 GLN A CA 1
ATOM 810 C C . GLN A 1 105 ? 12.304 -11.585 9.279 1.00 92.38 105 GLN A C 1
ATOM 812 O O . GLN A 1 105 ? 12.691 -11.298 10.410 1.00 92.38 105 GLN A O 1
ATOM 817 N N . GLU A 1 106 ? 11.035 -11.884 9.004 1.00 95.94 106 GLU A N 1
ATOM 818 C CA . GLU A 1 106 ? 9.959 -11.986 9.988 1.00 95.94 106 GLU A CA 1
ATOM 819 C C . GLU A 1 106 ? 9.093 -13.217 9.698 1.00 95.94 106 GLU A C 1
ATOM 821 O O . GLU A 1 106 ? 8.919 -13.612 8.547 1.00 95.94 106 GLU A O 1
ATOM 826 N N . SER A 1 107 ? 8.514 -13.809 10.743 1.00 96.44 107 SER A N 1
ATOM 827 C CA . SER A 1 107 ? 7.581 -14.932 10.593 1.00 96.44 107 SER A CA 1
ATOM 828 C C . SER A 1 107 ? 6.216 -14.459 10.063 1.00 96.44 107 SER A C 1
ATOM 830 O O . SER A 1 107 ? 5.724 -13.428 10.533 1.00 96.44 107 SER A O 1
ATOM 832 N N . PRO A 1 108 ? 5.526 -15.223 9.189 1.00 97.50 108 PRO A N 1
ATOM 833 C CA . PRO A 1 108 ? 4.137 -14.951 8.807 1.00 97.50 108 PRO A CA 1
ATOM 834 C C . PRO A 1 108 ? 3.189 -14.776 10.004 1.00 97.50 108 PRO A C 1
ATOM 836 O O . PRO A 1 108 ? 2.298 -13.925 9.970 1.00 97.50 108 PRO A O 1
ATOM 839 N N . SER A 1 109 ? 3.409 -15.529 11.088 1.00 97.00 109 SER A N 1
ATOM 840 C CA . SER A 1 109 ? 2.605 -15.456 12.316 1.00 97.00 109 SER A CA 1
ATOM 841 C C . SER A 1 109 ? 2.691 -14.103 13.030 1.00 97.00 109 SER A C 1
ATOM 843 O O . SER A 1 109 ? 1.761 -13.731 13.745 1.00 97.00 109 SER A O 1
ATOM 845 N N . LEU A 1 110 ? 3.749 -13.318 12.791 1.00 96.38 110 LEU A N 1
ATOM 846 C CA . LEU A 1 110 ? 3.873 -11.971 13.346 1.00 96.38 110 LEU A CA 1
ATOM 847 C C . LEU A 1 110 ? 2.757 -11.042 12.849 1.00 96.38 110 LEU A C 1
ATOM 849 O O . LEU A 1 110 ? 2.336 -10.146 13.576 1.00 96.38 110 LEU A O 1
ATOM 853 N N . VAL A 1 111 ? 2.245 -11.256 11.633 1.00 96.75 111 VAL A N 1
ATOM 854 C CA . VAL A 1 111 ? 1.113 -10.478 11.109 1.00 96.75 111 VAL A CA 1
ATOM 855 C C . VAL A 1 111 ? -0.116 -10.665 11.993 1.00 96.75 111 VAL A C 1
ATOM 857 O O . VAL A 1 111 ? -0.739 -9.682 12.385 1.00 96.75 111 VAL A O 1
ATOM 860 N N . LYS A 1 112 ? -0.418 -11.913 12.366 1.00 96.62 112 LYS A N 1
ATOM 861 C CA . LYS A 1 112 ? -1.514 -12.246 13.283 1.00 96.62 112 LYS A CA 1
ATOM 862 C C . LYS A 1 112 ? -1.317 -11.583 14.645 1.00 96.62 112 LYS A C 1
ATOM 864 O O . LYS A 1 112 ? -2.253 -11.009 15.189 1.00 96.62 112 LYS A O 1
ATOM 869 N N . ASP A 1 113 ? -0.094 -11.620 15.162 1.00 96.62 113 ASP A N 1
ATOM 870 C CA . ASP A 1 113 ? 0.248 -10.991 16.436 1.00 96.62 113 ASP A CA 1
ATOM 871 C C . ASP A 1 113 ? 0.045 -9.470 16.411 1.00 96.62 113 ASP A C 1
ATOM 873 O O . ASP A 1 113 ? -0.482 -8.906 17.364 1.00 96.62 113 ASP A O 1
ATOM 877 N N . LEU A 1 114 ? 0.433 -8.801 15.323 1.00 97.12 114 LEU A N 1
ATOM 878 C CA . LEU A 1 114 ? 0.284 -7.352 15.177 1.00 97.12 114 LEU A CA 1
ATOM 879 C C . LEU A 1 114 ? -1.174 -6.904 15.010 1.00 97.12 114 LEU A C 1
ATOM 881 O O . LEU A 1 114 ? -1.454 -5.729 15.239 1.00 97.12 114 LEU A O 1
ATOM 885 N N . LEU A 1 115 ? -2.087 -7.796 14.621 1.00 97.25 115 LEU A N 1
ATOM 886 C CA . LEU A 1 115 ? -3.532 -7.530 14.591 1.00 97.25 115 LEU A CA 1
ATOM 887 C C . LEU A 1 115 ? -4.177 -7.681 15.983 1.00 97.25 115 LEU A C 1
ATOM 889 O O . LEU A 1 115 ? -5.268 -7.162 16.217 1.00 97.25 115 LEU A O 1
ATOM 893 N N . ASP A 1 116 ? -3.506 -8.352 16.925 1.00 96.62 116 ASP A N 1
ATOM 894 C CA . ASP A 1 116 ? -3.969 -8.495 18.304 1.00 96.62 116 ASP A CA 1
ATOM 895 C C . ASP A 1 116 ? -3.481 -7.329 19.174 1.00 96.62 116 ASP A C 1
ATOM 897 O O . ASP A 1 116 ? -2.356 -7.309 19.678 1.00 96.62 116 ASP A O 1
ATOM 901 N N . MET A 1 117 ? -4.373 -6.370 19.418 1.00 94.69 117 MET A N 1
ATOM 902 C CA . MET A 1 117 ? -4.084 -5.189 20.235 1.00 94.69 117 MET A CA 1
ATOM 903 C C . MET A 1 117 ? -3.849 -5.492 21.723 1.00 94.69 117 MET A C 1
ATOM 905 O O . MET A 1 117 ? -3.288 -4.646 22.422 1.00 94.69 117 MET A O 1
ATOM 909 N N . LYS A 1 118 ? -4.237 -6.671 22.230 1.00 94.38 118 LYS A N 1
ATOM 910 C CA . LYS A 1 118 ? -3.913 -7.086 23.606 1.00 94.38 118 LYS A CA 1
ATOM 911 C C . LYS A 1 118 ? -2.451 -7.512 23.704 1.00 94.38 118 LYS A C 1
ATOM 913 O O . LYS A 1 118 ? -1.773 -7.165 24.667 1.00 94.38 118 LYS A O 1
ATOM 918 N N . LYS A 1 119 ? -1.959 -8.232 22.693 1.00 94.44 119 LYS A N 1
ATOM 919 C CA . LYS A 1 119 ? -0.562 -8.682 22.610 1.00 94.44 119 LYS A CA 1
ATOM 920 C C . LYS A 1 119 ? 0.375 -7.559 22.150 1.00 94.44 119 LYS A C 1
ATOM 922 O O . LYS A 1 119 ? 1.478 -7.396 22.678 1.00 94.44 119 LYS A O 1
ATOM 927 N N . TRP A 1 120 ? -0.075 -6.758 21.189 1.00 94.19 120 TRP A N 1
ATOM 928 C CA . TRP A 1 120 ? 0.672 -5.665 20.575 1.00 94.19 120 TRP A CA 1
ATOM 929 C C . TRP A 1 120 ? -0.113 -4.350 20.640 1.00 94.19 120 TRP A C 1
ATOM 931 O O . TRP A 1 120 ? -0.677 -3.906 19.640 1.00 94.19 120 TRP A O 1
ATOM 941 N N . PRO A 1 121 ? -0.103 -3.664 21.799 1.00 93.69 121 PRO A N 1
ATOM 942 C CA . PRO A 1 121 ? -0.846 -2.414 21.977 1.00 93.69 121 PRO A CA 1
ATOM 943 C C . PRO A 1 121 ? -0.302 -1.253 21.129 1.00 93.69 121 PRO A C 1
ATOM 945 O O . PRO A 1 121 ? -0.967 -0.225 20.976 1.00 93.69 121 PRO A O 1
ATOM 948 N N . SER A 1 122 ? 0.915 -1.384 20.593 1.00 94.00 122 SER A N 1
ATOM 949 C CA . SER A 1 122 ? 1.541 -0.355 19.777 1.00 94.00 122 SER A CA 1
ATOM 950 C C . SER A 1 122 ? 2.467 -0.905 18.697 1.00 94.00 122 SER A C 1
ATOM 952 O O . SER A 1 122 ? 3.098 -1.959 18.833 1.00 94.00 122 SER A O 1
ATOM 954 N N . LYS A 1 123 ? 2.559 -0.124 17.620 1.00 94.81 123 LYS A N 1
ATOM 955 C CA . LYS A 1 123 ? 3.271 -0.463 16.396 1.00 94.81 123 LYS A CA 1
ATOM 956 C C . LYS A 1 123 ? 4.787 -0.464 16.632 1.00 94.81 123 LYS A C 1
ATOM 958 O O . LYS A 1 123 ? 5.311 0.553 17.097 1.00 94.81 123 LYS A O 1
ATOM 963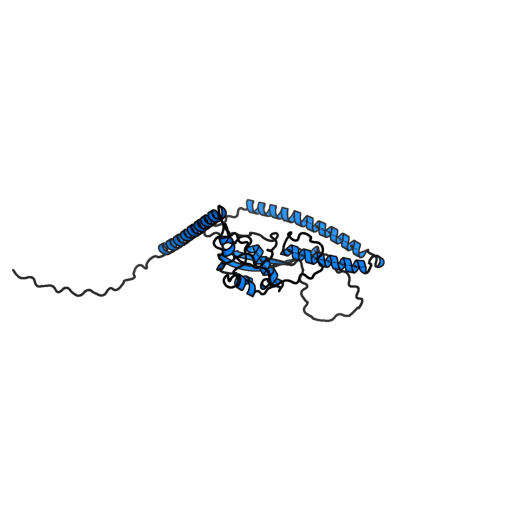 N N . PRO A 1 124 ? 5.521 -1.537 16.283 1.00 95.56 124 PRO A N 1
ATOM 964 C CA . PRO A 1 124 ? 6.979 -1.493 16.269 1.00 95.56 124 PRO A CA 1
ATOM 965 C C . PRO A 1 124 ? 7.479 -0.503 15.213 1.00 95.56 124 PRO A C 1
ATOM 967 O O . PRO A 1 124 ? 6.844 -0.297 14.180 1.00 95.56 124 PRO A O 1
ATOM 970 N N . ASN A 1 125 ? 8.635 0.114 15.442 1.00 91.31 125 ASN A N 1
ATOM 971 C CA . ASN A 1 125 ? 9.171 1.086 14.499 1.00 91.31 125 ASN A CA 1
ATOM 972 C C . ASN A 1 125 ? 9.746 0.393 13.250 1.00 91.31 125 ASN A C 1
ATOM 974 O O . ASN A 1 125 ? 10.740 -0.338 13.304 1.00 91.31 125 ASN A O 1
ATOM 978 N N . PHE A 1 126 ? 9.125 0.642 12.100 1.00 89.25 126 PHE A N 1
ATOM 979 C CA . PHE A 1 126 ? 9.651 0.268 10.795 1.00 89.25 126 PHE A CA 1
ATOM 980 C C . PHE A 1 126 ? 9.142 1.212 9.708 1.00 89.25 126 PHE A C 1
ATOM 982 O O . PHE A 1 126 ? 8.083 1.838 9.820 1.00 89.25 126 PHE A O 1
ATOM 989 N N . LYS A 1 127 ? 9.937 1.319 8.643 1.00 87.06 127 LYS A N 1
ATOM 990 C CA . LYS A 1 127 ? 9.662 2.196 7.510 1.00 87.06 127 LYS A CA 1
ATOM 991 C C . LYS A 1 127 ? 8.620 1.554 6.591 1.00 87.06 127 LYS A C 1
ATOM 993 O O . LYS A 1 127 ? 8.716 0.369 6.284 1.00 87.06 127 LYS A O 1
ATOM 998 N N . MET A 1 128 ? 7.649 2.352 6.153 1.00 90.88 128 MET A N 1
ATOM 999 C CA . MET A 1 128 ? 6.666 1.942 5.146 1.00 90.88 128 MET A CA 1
ATOM 1000 C C . MET A 1 128 ? 7.315 1.760 3.768 1.00 90.88 128 MET A C 1
ATOM 1002 O O . MET A 1 128 ? 8.374 2.331 3.499 1.00 90.88 128 MET A O 1
ATOM 1006 N N . ALA A 1 129 ? 6.665 0.993 2.895 1.00 92.31 129 ALA A N 1
ATOM 1007 C CA . ALA A 1 129 ? 7.150 0.744 1.544 1.00 92.31 129 ALA A CA 1
ATOM 1008 C C . ALA A 1 129 ? 7.149 2.025 0.693 1.00 92.31 129 ALA A C 1
ATOM 1010 O O . ALA A 1 129 ? 6.493 3.016 1.041 1.00 92.31 129 ALA A O 1
ATOM 1011 N N . SER A 1 130 ? 7.875 2.011 -0.424 1.00 90.31 130 SER A N 1
ATOM 1012 C CA . SER A 1 130 ? 7.811 3.064 -1.444 1.00 90.31 130 SER A CA 1
ATOM 1013 C C . SER A 1 130 ? 6.363 3.316 -1.899 1.00 90.31 130 SER A C 1
ATOM 1015 O O . SER A 1 130 ? 5.536 2.408 -1.894 1.00 90.31 130 SER A O 1
ATOM 1017 N N . ASP A 1 131 ? 6.028 4.559 -2.236 1.00 90.31 131 ASP A N 1
ATOM 1018 C CA . ASP A 1 131 ? 4.758 4.923 -2.887 1.00 90.31 131 ASP A CA 1
ATOM 1019 C C . ASP A 1 131 ? 4.800 4.731 -4.396 1.00 90.31 131 ASP A C 1
ATOM 1021 O O . ASP A 1 131 ? 3.745 4.589 -4.999 1.00 90.31 131 ASP A O 1
ATOM 1025 N N . VAL A 1 132 ? 5.995 4.699 -4.988 1.00 88.75 132 VAL A N 1
ATOM 1026 C CA . VAL A 1 132 ? 6.194 4.582 -6.436 1.00 88.75 132 VAL A CA 1
ATOM 1027 C C . VAL A 1 132 ? 5.345 3.472 -7.086 1.00 88.75 132 VAL A C 1
ATOM 1029 O O . VAL A 1 132 ? 4.714 3.769 -8.096 1.00 88.75 132 VAL A O 1
ATOM 1032 N N . PRO A 1 133 ? 5.269 2.233 -6.549 1.00 89.75 133 PRO A N 1
ATOM 1033 C CA . PRO A 1 133 ? 4.495 1.163 -7.184 1.00 89.75 133 PRO A CA 1
ATOM 1034 C C . PRO A 1 133 ? 3.013 1.126 -6.770 1.00 89.75 133 PRO A C 1
ATOM 1036 O O . PRO A 1 133 ? 2.305 0.192 -7.135 1.00 89.75 133 PRO A O 1
ATOM 1039 N N . LEU A 1 134 ? 2.528 2.077 -5.965 1.00 93.44 134 LEU A N 1
ATOM 1040 C CA . LEU A 1 134 ? 1.160 2.040 -5.451 1.00 93.44 134 LEU A CA 1
ATOM 1041 C C . LEU A 1 134 ? 0.170 2.596 -6.481 1.00 93.44 134 LEU A C 1
ATOM 1043 O O . LEU A 1 134 ? 0.222 3.776 -6.822 1.00 93.44 134 LEU A O 1
ATOM 1047 N N . VAL A 1 135 ? -0.785 1.765 -6.898 1.00 93.06 135 VAL A N 1
ATOM 1048 C CA . VAL A 1 135 ? -1.835 2.130 -7.857 1.00 93.06 135 VAL A CA 1
ATOM 1049 C C . VAL A 1 135 ? -3.210 1.899 -7.232 1.00 93.06 135 VAL A C 1
ATOM 1051 O O . VAL A 1 135 ? -3.488 0.821 -6.712 1.00 93.06 135 VAL A O 1
ATOM 1054 N N . LEU A 1 136 ? -4.082 2.910 -7.291 1.00 94.44 136 LEU A N 1
ATOM 1055 C CA . LEU A 1 136 ? -5.519 2.720 -7.086 1.00 94.44 136 LEU A CA 1
ATOM 1056 C C . LEU A 1 136 ? -6.127 2.339 -8.435 1.00 94.44 136 LEU A C 1
ATOM 1058 O O . LEU A 1 136 ? -6.196 3.178 -9.330 1.00 94.44 136 LEU A O 1
ATOM 1062 N N . TYR A 1 137 ? -6.513 1.075 -8.576 1.00 86.69 137 TYR A N 1
ATOM 1063 C CA . TYR A 1 137 ? -6.987 0.527 -9.846 1.00 86.69 137 TYR A CA 1
ATOM 1064 C C . TYR A 1 137 ? -8.517 0.482 -9.957 1.00 86.69 137 TYR A C 1
ATOM 1066 O O . TYR A 1 137 ? -9.048 0.780 -11.022 1.00 86.69 137 TYR A O 1
ATOM 1074 N N . ASP A 1 138 ? -9.223 0.151 -8.871 1.00 89.50 138 ASP A N 1
ATOM 1075 C CA . ASP A 1 138 ? -10.676 -0.047 -8.896 1.00 89.50 138 ASP A CA 1
ATOM 1076 C C . ASP A 1 138 ? -11.356 0.446 -7.609 1.00 89.50 138 ASP A C 1
ATOM 1078 O O . ASP A 1 138 ? -10.743 0.491 -6.536 1.00 89.50 138 ASP A O 1
ATOM 1082 N N . CYS A 1 139 ? -12.633 0.812 -7.728 1.00 91.12 139 CYS A N 1
ATOM 1083 C CA . CYS A 1 139 ? -13.492 1.265 -6.642 1.00 91.12 139 CYS A CA 1
ATOM 1084 C C . CYS A 1 139 ? -14.875 0.616 -6.757 1.00 91.12 139 CYS A C 1
ATOM 1086 O O . CYS A 1 139 ? -15.605 0.836 -7.722 1.00 91.12 139 CYS A O 1
ATOM 1088 N N . LEU A 1 140 ? -15.288 -0.105 -5.716 1.00 86.44 140 LEU A N 1
ATOM 1089 C CA . LEU A 1 140 ? -16.571 -0.801 -5.685 1.00 86.44 140 LEU A CA 1
ATOM 1090 C C . LEU A 1 140 ? -17.606 -0.001 -4.892 1.00 86.44 140 LEU A C 1
ATOM 1092 O O . LEU A 1 140 ? -17.390 0.351 -3.731 1.00 86.44 140 LEU A O 1
ATOM 1096 N N . TYR A 1 141 ? -18.766 0.235 -5.500 1.00 86.94 141 TYR A N 1
ATOM 1097 C CA . TYR A 1 141 ? -19.889 0.921 -4.868 1.00 86.94 141 TYR A CA 1
ATOM 1098 C C . TYR A 1 141 ? -21.161 0.093 -5.024 1.00 86.94 141 TYR A C 1
ATOM 1100 O O . TYR A 1 141 ? -21.508 -0.365 -6.112 1.00 86.94 141 TYR A O 1
ATOM 1108 N N . ARG A 1 142 ? -21.890 -0.097 -3.921 1.00 83.69 142 ARG A N 1
ATOM 1109 C CA . ARG A 1 142 ? -23.157 -0.835 -3.947 1.00 83.69 142 ARG A CA 1
ATOM 1110 C C . ARG A 1 142 ? -24.197 -0.038 -4.740 1.00 83.69 142 ARG A C 1
ATOM 1112 O O . ARG A 1 142 ? -24.430 1.128 -4.432 1.00 83.69 142 ARG A O 1
ATOM 1119 N N . ASN A 1 143 ? -24.865 -0.694 -5.689 1.00 87.69 143 ASN A N 1
ATOM 1120 C CA . ASN A 1 143 ? -25.924 -0.118 -6.532 1.00 87.69 143 ASN A CA 1
ATOM 1121 C C . ASN A 1 143 ? -25.474 1.076 -7.393 1.00 87.69 143 ASN A C 1
ATOM 1123 O O . ASN A 1 143 ? -26.297 1.909 -7.766 1.00 87.69 143 ASN A O 1
ATOM 1127 N N . VAL A 1 144 ? -24.180 1.177 -7.695 1.00 91.62 144 VAL A N 1
ATOM 1128 C CA . VAL A 1 144 ? -23.654 2.153 -8.650 1.00 91.62 144 VAL A CA 1
ATOM 1129 C C . VAL A 1 144 ? -23.032 1.374 -9.794 1.00 91.62 144 VAL A C 1
ATOM 1131 O O . VAL A 1 144 ? -22.153 0.542 -9.583 1.00 91.62 144 VAL A O 1
ATOM 1134 N N . HIS A 1 145 ? -23.495 1.653 -11.007 1.00 87.12 145 HIS A N 1
ATOM 1135 C CA . HIS A 1 145 ? -22.946 1.071 -12.221 1.00 87.12 145 HIS A CA 1
ATOM 1136 C C . HIS A 1 145 ? -22.109 2.132 -12.925 1.00 87.12 145 HIS A C 1
ATOM 1138 O O . HIS A 1 145 ? -22.638 3.149 -13.375 1.00 87.12 145 HIS A O 1
ATOM 1144 N N . PHE A 1 146 ? -20.797 1.913 -12.994 1.00 88.81 146 PHE A N 1
ATOM 1145 C CA . PHE A 1 146 ? -19.922 2.787 -13.762 1.00 88.81 146 PHE A CA 1
ATOM 1146 C C . PHE A 1 146 ? -20.213 2.637 -15.254 1.00 88.81 146 PHE A C 1
ATOM 1148 O O . PHE A 1 146 ? -20.294 1.526 -15.777 1.00 88.81 146 PHE A O 1
ATOM 1155 N N . VAL A 1 147 ? -20.358 3.769 -15.940 1.00 89.75 147 VAL A N 1
ATOM 1156 C CA . VAL A 1 147 ? -20.507 3.814 -17.394 1.00 89.75 147 VAL A CA 1
ATOM 1157 C C . VAL A 1 147 ? -19.158 4.168 -18.002 1.00 89.75 147 VAL A C 1
ATOM 1159 O O . VAL A 1 147 ? -18.596 5.229 -17.728 1.00 89.75 147 VAL A O 1
ATOM 1162 N N . TYR A 1 148 ? -18.644 3.283 -18.849 1.00 87.56 148 TYR A N 1
ATOM 1163 C CA . TYR A 1 148 ? -17.382 3.491 -19.545 1.00 87.56 148 TYR A CA 1
ATOM 1164 C C . TYR A 1 148 ? -17.628 4.232 -20.858 1.00 87.56 148 TYR A C 1
ATOM 1166 O O . TYR A 1 148 ? -18.322 3.744 -21.747 1.00 87.56 148 TYR A O 1
ATOM 1174 N N . ASN A 1 149 ? -17.049 5.424 -20.987 1.00 94.62 149 ASN A N 1
ATOM 1175 C CA . ASN A 1 149 ? -17.116 6.208 -22.214 1.00 94.62 149 ASN A CA 1
ATOM 1176 C C . ASN A 1 149 ? -15.883 5.948 -23.092 1.00 94.62 149 ASN A C 1
ATOM 1178 O O . ASN A 1 149 ? -14.755 6.161 -22.645 1.00 94.62 149 ASN A O 1
ATOM 1182 N N . LEU A 1 150 ? -16.098 5.555 -24.351 1.00 92.38 150 LEU A N 1
ATOM 1183 C CA . LEU A 1 150 ? -15.024 5.233 -25.298 1.00 92.38 150 LEU A CA 1
ATOM 1184 C C . LEU A 1 150 ? -14.007 6.373 -25.467 1.00 92.38 150 LEU A C 1
ATOM 1186 O O . LEU A 1 150 ? -12.805 6.130 -25.429 1.00 92.38 150 LEU A O 1
ATOM 1190 N N . GLY A 1 151 ? -14.472 7.617 -25.617 1.00 92.88 151 GLY A N 1
ATOM 1191 C CA . GLY A 1 151 ? -13.595 8.777 -25.800 1.00 92.88 151 GLY A CA 1
ATOM 1192 C C . GLY A 1 151 ? -12.725 9.062 -24.574 1.00 92.88 151 GLY A C 1
ATOM 1193 O O . GLY A 1 151 ? -11.546 9.388 -24.714 1.00 92.88 151 GLY A O 1
ATOM 1194 N N . VAL A 1 152 ? -13.277 8.885 -23.369 1.00 93.62 152 VAL A N 1
ATOM 1195 C CA . VAL A 1 152 ? -12.525 9.023 -22.110 1.00 93.62 152 VAL A CA 1
ATOM 1196 C C . VAL A 1 152 ? -11.487 7.910 -21.970 1.00 93.62 152 VAL A C 1
ATOM 1198 O O . VAL A 1 152 ? -10.337 8.200 -21.651 1.00 93.62 152 VAL A O 1
ATOM 1201 N N . GLN A 1 153 ? -11.856 6.659 -22.264 1.00 88.94 153 GLN A N 1
ATOM 1202 C CA . GLN A 1 153 ? -10.932 5.520 -22.210 1.00 88.94 153 GLN A CA 1
ATOM 1203 C C . GLN A 1 153 ? -9.790 5.661 -23.224 1.00 88.94 153 GLN A C 1
ATOM 1205 O O . GLN A 1 153 ? -8.627 5.472 -22.876 1.00 88.94 153 GLN A O 1
ATOM 1210 N N . ALA A 1 154 ? -10.094 6.074 -24.457 1.00 89.12 154 ALA A N 1
ATOM 1211 C CA . ALA A 1 154 ? -9.085 6.319 -25.484 1.00 89.12 154 ALA A CA 1
ATOM 1212 C C . ALA A 1 154 ? -8.099 7.427 -25.075 1.00 89.12 154 ALA A C 1
ATOM 1214 O O . ALA A 1 154 ? -6.891 7.290 -25.280 1.00 89.12 154 ALA A O 1
ATOM 1215 N N . ARG A 1 155 ? -8.590 8.508 -24.452 1.00 92.69 155 ARG A N 1
ATOM 1216 C CA . ARG A 1 155 ? -7.737 9.595 -23.952 1.00 92.69 155 ARG A CA 1
ATOM 1217 C C . ARG A 1 155 ? -6.860 9.135 -22.786 1.00 92.69 155 ARG A C 1
ATOM 1219 O O . ARG A 1 155 ? -5.654 9.346 -22.840 1.00 92.69 155 ARG A O 1
ATOM 1226 N N . ALA A 1 156 ? -7.429 8.432 -21.805 1.00 88.12 156 ALA A N 1
ATOM 1227 C CA . ALA A 1 156 ? -6.671 7.867 -20.688 1.00 88.12 156 ALA A CA 1
ATOM 1228 C C . ALA A 1 156 ? -5.573 6.902 -21.172 1.00 88.12 156 ALA A C 1
ATOM 1230 O O . ALA A 1 156 ? -4.432 6.972 -20.715 1.00 88.12 156 ALA A O 1
ATOM 1231 N N . LEU A 1 157 ? -5.881 6.051 -22.156 1.00 88.19 157 LEU A N 1
ATOM 1232 C CA . LEU A 1 157 ? -4.897 5.172 -22.785 1.00 88.19 157 LEU A CA 1
ATOM 1233 C C . LEU A 1 157 ? -3.794 5.965 -23.502 1.00 88.19 157 LEU A C 1
ATOM 1235 O O . LEU A 1 157 ? -2.619 5.614 -23.402 1.00 88.19 157 LEU A O 1
ATOM 1239 N N . SER A 1 158 ? -4.142 7.046 -24.204 1.00 88.94 158 SER A N 1
ATOM 1240 C CA . SER A 1 158 ? -3.164 7.934 -24.843 1.00 88.94 158 SER A CA 1
ATOM 1241 C C . SER A 1 158 ? -2.227 8.591 -23.823 1.00 88.94 158 SER A C 1
ATOM 1243 O O . SER A 1 158 ? -1.013 8.615 -24.037 1.00 88.94 158 SER A O 1
ATOM 1245 N N . ASP A 1 159 ? -2.761 9.071 -22.699 1.00 90.94 159 ASP A N 1
ATOM 1246 C CA . ASP A 1 159 ? -1.974 9.683 -21.624 1.00 90.94 159 ASP A CA 1
ATOM 1247 C C . ASP A 1 159 ? -1.012 8.667 -20.987 1.00 90.94 159 ASP A C 1
ATOM 1249 O O . ASP A 1 159 ? 0.174 8.956 -20.786 1.00 90.94 159 ASP A O 1
ATOM 1253 N N . MET A 1 160 ? -1.483 7.438 -20.750 1.00 86.75 160 MET A N 1
ATOM 1254 C CA . MET A 1 160 ? -0.644 6.343 -20.253 1.00 86.75 160 MET A CA 1
ATOM 1255 C C . MET A 1 160 ? 0.438 5.951 -21.263 1.00 86.75 160 MET A C 1
ATOM 1257 O O . MET A 1 160 ? 1.598 5.783 -20.883 1.00 86.75 160 MET A O 1
ATOM 1261 N N . ASN A 1 161 ? 0.107 5.887 -22.555 1.00 86.56 161 ASN A N 1
ATOM 1262 C CA . ASN A 1 161 ? 1.078 5.634 -23.619 1.00 86.56 161 ASN A CA 1
ATOM 1263 C C . ASN A 1 161 ? 2.155 6.721 -23.683 1.00 86.56 161 ASN A C 1
ATOM 1265 O O . ASN A 1 161 ? 3.331 6.412 -23.874 1.00 86.56 161 ASN A O 1
ATOM 1269 N N . TRP A 1 162 ? 1.784 7.990 -23.509 1.00 89.56 162 TRP A N 1
ATOM 1270 C CA . TRP A 1 162 ? 2.740 9.093 -23.451 1.00 89.56 162 TRP A CA 1
ATOM 1271 C C . TRP A 1 162 ? 3.697 8.956 -22.261 1.00 89.56 162 TRP A C 1
ATOM 1273 O O . TRP A 1 162 ? 4.919 9.041 -22.430 1.00 89.56 162 TRP A O 1
ATOM 1283 N N . LEU A 1 163 ? 3.158 8.693 -21.067 1.00 89.00 163 LEU A N 1
ATOM 1284 C CA . LEU A 1 163 ? 3.958 8.482 -19.861 1.00 89.00 163 LEU A CA 1
ATOM 1285 C C . LEU A 1 163 ? 4.898 7.280 -20.014 1.00 89.00 163 LEU A C 1
ATOM 1287 O O . LEU A 1 163 ? 6.084 7.379 -19.683 1.00 89.00 163 LEU A O 1
ATOM 1291 N N . TRP A 1 164 ? 4.394 6.170 -20.556 1.00 87.75 164 TRP A N 1
ATOM 1292 C CA . TRP A 1 164 ? 5.191 4.985 -20.848 1.00 87.75 164 TRP A CA 1
ATOM 1293 C C . TRP A 1 164 ? 6.317 5.303 -21.832 1.00 87.75 164 TRP A C 1
ATOM 1295 O O . TRP A 1 164 ? 7.478 5.084 -21.496 1.00 87.75 164 TRP A O 1
ATOM 1305 N N . ARG A 1 165 ? 6.021 5.909 -22.991 1.00 87.06 165 ARG A N 1
ATOM 1306 C CA . ARG A 1 165 ? 7.030 6.272 -24.006 1.00 87.06 165 ARG A CA 1
ATOM 1307 C C . ARG A 1 165 ? 8.13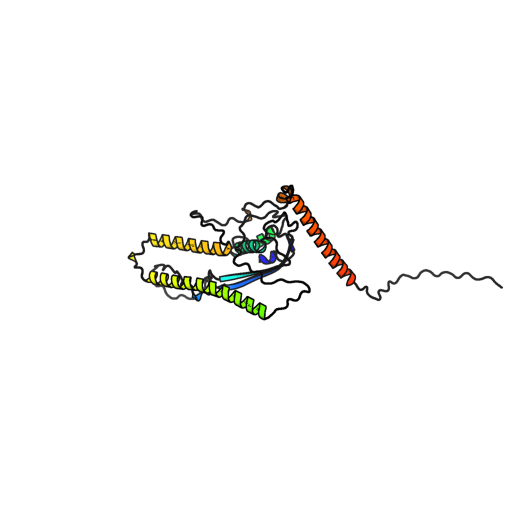2 7.148 -23.426 1.00 87.06 165 ARG A C 1
ATOM 1309 O O . ARG A 1 165 ? 9.310 6.877 -23.645 1.00 87.06 165 ARG A O 1
ATOM 1316 N N . LYS A 1 166 ? 7.771 8.172 -22.648 1.00 91.44 166 LYS A N 1
ATOM 1317 C CA . LYS A 1 166 ? 8.739 9.065 -21.997 1.00 91.44 166 LYS A CA 1
ATOM 1318 C C . LYS A 1 166 ? 9.704 8.298 -21.089 1.00 91.44 166 LYS A C 1
ATOM 1320 O O . LYS A 1 166 ? 10.898 8.593 -21.084 1.00 91.44 166 LYS A O 1
ATOM 1325 N N . ASN A 1 167 ? 9.207 7.333 -20.317 1.00 88.12 167 ASN A N 1
ATOM 1326 C CA . ASN A 1 167 ? 10.041 6.518 -19.433 1.00 88.12 167 ASN A CA 1
ATOM 1327 C C . ASN A 1 167 ? 10.820 5.436 -20.196 1.00 88.12 167 ASN A C 1
ATOM 1329 O O . ASN A 1 167 ? 11.989 5.215 -19.890 1.00 88.12 167 ASN A O 1
ATOM 1333 N N . ALA A 1 168 ? 10.229 4.839 -21.231 1.00 86.50 168 ALA A N 1
ATOM 1334 C CA . ALA A 1 168 ? 10.882 3.870 -22.104 1.00 86.50 168 ALA A CA 1
ATOM 1335 C C . ALA A 1 168 ? 12.071 4.490 -22.852 1.00 86.50 168 ALA A C 1
ATOM 1337 O O . ALA A 1 168 ? 13.143 3.898 -22.877 1.00 86.50 168 ALA A O 1
ATOM 1338 N N . ILE A 1 169 ? 11.937 5.717 -23.374 1.00 87.56 169 ILE A N 1
ATOM 1339 C CA . ILE A 1 169 ? 13.052 6.446 -24.004 1.00 87.56 169 ILE A CA 1
ATOM 1340 C C . ILE A 1 169 ? 14.186 6.667 -22.999 1.00 87.56 169 ILE A C 1
ATOM 1342 O O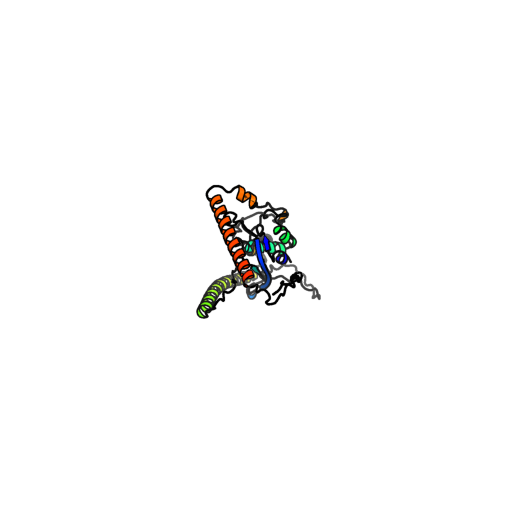 . ILE A 1 169 ? 15.342 6.403 -23.315 1.00 87.56 169 ILE A O 1
ATOM 1346 N N . LYS A 1 170 ? 13.876 7.113 -21.774 1.00 90.19 170 LYS A N 1
ATOM 1347 C CA . LYS A 1 170 ? 14.893 7.297 -20.724 1.00 90.19 170 LYS A CA 1
ATOM 1348 C C . LYS A 1 170 ? 15.611 5.987 -20.396 1.00 90.19 170 LYS A C 1
ATOM 1350 O O . LYS A 1 170 ? 16.836 5.978 -20.312 1.00 90.19 170 LYS A O 1
ATOM 1355 N N . ALA A 1 171 ? 14.864 4.894 -20.244 1.00 86.25 171 ALA A N 1
ATOM 1356 C CA . ALA A 1 171 ? 15.427 3.569 -20.005 1.00 86.25 171 ALA A CA 1
ATOM 1357 C C . ALA A 1 171 ? 16.315 3.114 -21.176 1.00 86.25 171 ALA A C 1
ATOM 1359 O O . ALA A 1 171 ? 17.431 2.646 -20.957 1.00 86.25 171 ALA A O 1
ATOM 1360 N N . GLN A 1 172 ? 15.870 3.334 -22.416 1.00 85.31 172 GLN A N 1
ATOM 1361 C CA . GLN A 1 172 ? 16.616 2.970 -23.617 1.00 85.31 172 GLN A CA 1
ATOM 1362 C C . GLN A 1 172 ? 17.916 3.764 -23.757 1.00 85.31 172 GLN A C 1
ATOM 1364 O O . GLN A 1 172 ? 18.948 3.188 -24.085 1.00 85.31 172 GLN A O 1
ATOM 1369 N N . VAL A 1 173 ? 17.895 5.070 -23.473 1.00 90.56 173 VAL A N 1
ATOM 1370 C CA . VAL A 1 173 ? 19.110 5.898 -23.450 1.00 90.56 173 VAL A CA 1
ATOM 1371 C C . VAL A 1 173 ? 20.112 5.322 -22.449 1.00 90.56 173 VAL A C 1
ATOM 1373 O O . VAL A 1 173 ? 21.268 5.104 -22.809 1.00 90.56 173 VAL A O 1
ATOM 1376 N N . CYS A 1 174 ? 19.672 4.989 -21.229 1.00 87.56 174 CYS A N 1
ATOM 1377 C CA . CYS A 1 174 ? 20.528 4.326 -20.243 1.00 87.56 174 CYS A CA 1
ATOM 1378 C C . CYS A 1 174 ? 21.101 3.001 -20.770 1.00 87.56 174 CYS A C 1
ATOM 1380 O O . CYS A 1 174 ? 22.298 2.772 -20.617 1.00 87.56 174 CYS A O 1
ATOM 1382 N N . CYS A 1 175 ? 20.290 2.168 -21.430 1.00 83.38 175 CYS A N 1
ATOM 1383 C CA . CYS A 1 175 ? 20.747 0.909 -22.024 1.00 83.38 175 CYS A CA 1
ATOM 1384 C C . CYS A 1 175 ? 21.815 1.131 -23.111 1.00 83.38 175 CYS A C 1
ATOM 1386 O O . CYS A 1 175 ? 22.864 0.491 -23.088 1.00 83.38 175 CYS A O 1
ATOM 1388 N N . VAL A 1 176 ? 21.616 2.087 -24.027 1.00 87.06 176 VAL A N 1
ATOM 1389 C CA . VAL A 1 176 ? 22.603 2.411 -25.076 1.00 87.06 176 VAL A CA 1
ATOM 1390 C C . VAL A 1 176 ? 23.945 2.815 -24.461 1.00 87.06 176 VAL A C 1
ATOM 1392 O O . VAL A 1 176 ? 24.995 2.322 -24.882 1.00 87.06 176 VAL A O 1
ATOM 1395 N N . PHE A 1 177 ? 23.926 3.670 -23.434 1.00 88.88 177 PHE A N 1
ATOM 1396 C CA . PHE A 1 177 ? 25.147 4.055 -22.725 1.00 88.88 177 PHE A CA 1
ATOM 1397 C C . PHE A 1 177 ? 25.788 2.874 -21.986 1.00 88.88 177 PHE A C 1
ATOM 1399 O O . PHE A 1 177 ? 27.004 2.706 -22.066 1.00 88.88 177 PHE A O 1
ATOM 1406 N N . GLN A 1 178 ? 24.996 2.030 -21.319 1.00 83.25 178 GLN A N 1
ATOM 1407 C CA . GLN A 1 178 ? 25.487 0.815 -20.659 1.00 83.25 178 GLN A CA 1
ATOM 1408 C C . GLN A 1 178 ? 26.183 -0.124 -21.648 1.00 83.25 178 GLN A C 1
ATOM 1410 O O . GLN A 1 178 ? 27.302 -0.558 -21.383 1.00 83.25 178 GLN A O 1
ATOM 1415 N N . ASN A 1 179 ? 25.588 -0.363 -22.818 1.00 81.56 179 ASN A N 1
ATOM 1416 C CA . ASN A 1 179 ? 26.180 -1.194 -23.867 1.00 81.56 179 ASN A CA 1
ATOM 1417 C C . ASN A 1 179 ? 27.508 -0.618 -24.363 1.00 81.56 179 ASN A C 1
ATOM 1419 O O . ASN A 1 179 ? 28.474 -1.355 -24.564 1.00 81.56 179 ASN A O 1
ATOM 1423 N N . ARG A 1 180 ? 27.595 0.709 -24.520 1.00 85.50 180 ARG A N 1
ATOM 1424 C CA . ARG A 1 180 ? 28.847 1.362 -24.914 1.00 85.50 180 ARG A CA 1
ATOM 1425 C C . ARG A 1 180 ? 29.929 1.226 -23.844 1.00 85.50 180 ARG A C 1
ATOM 1427 O O . ARG A 1 180 ? 31.076 0.952 -24.185 1.00 85.50 180 ARG A O 1
ATOM 1434 N N . ILE A 1 181 ? 29.573 1.391 -22.571 1.00 84.44 181 ILE A N 1
ATOM 1435 C CA . ILE A 1 181 ? 30.497 1.193 -21.445 1.00 84.44 181 ILE A CA 1
ATOM 1436 C C . ILE A 1 181 ? 30.973 -0.263 -21.405 1.00 84.44 181 ILE A C 1
ATOM 1438 O O . ILE A 1 181 ? 32.168 -0.503 -21.271 1.00 84.44 181 ILE A O 1
ATOM 1442 N N . PHE A 1 182 ? 30.071 -1.227 -21.595 1.00 79.56 182 PHE A N 1
ATOM 1443 C CA . PHE A 1 182 ? 30.418 -2.646 -21.643 1.00 79.56 182 PHE A CA 1
ATOM 1444 C C . PHE A 1 182 ? 31.397 -2.972 -22.779 1.00 79.56 182 PHE A C 1
ATOM 1446 O O . PHE A 1 182 ? 32.398 -3.646 -22.564 1.00 79.56 182 PHE A O 1
ATOM 1453 N N . GLN A 1 183 ? 31.175 -2.425 -23.974 1.00 80.69 183 GLN A N 1
ATOM 1454 C CA . GLN A 1 183 ? 32.109 -2.567 -25.097 1.00 80.69 183 GLN A CA 1
ATOM 1455 C C . GLN A 1 183 ? 33.489 -1.964 -24.796 1.00 80.69 183 GLN A C 1
ATOM 1457 O O . GLN A 1 183 ? 34.505 -2.513 -25.214 1.00 80.69 183 GLN A O 1
ATOM 1462 N N . ASN A 1 184 ? 33.543 -0.852 -24.058 1.00 82.50 184 ASN A N 1
ATOM 1463 C CA . ASN A 1 184 ? 34.813 -0.275 -23.622 1.00 82.50 184 ASN A CA 1
ATOM 1464 C C . ASN A 1 184 ? 35.529 -1.175 -22.602 1.00 82.50 184 ASN A C 1
ATOM 1466 O O . ASN A 1 184 ? 36.748 -1.275 -22.674 1.00 82.50 184 ASN A O 1
ATOM 1470 N N . LEU A 1 185 ? 34.799 -1.861 -21.710 1.00 76.38 185 LEU A N 1
ATOM 1471 C CA . LEU A 1 185 ? 35.388 -2.810 -20.753 1.00 76.38 185 LEU A CA 1
ATOM 1472 C C . LEU A 1 185 ? 36.117 -3.962 -21.452 1.00 76.38 185 LEU A C 1
ATOM 1474 O O . LEU A 1 185 ? 37.194 -4.347 -21.016 1.00 76.38 185 LEU A O 1
ATOM 1478 N N . ILE A 1 186 ? 35.573 -4.472 -22.562 1.00 76.31 186 ILE A N 1
ATOM 1479 C CA . ILE A 1 186 ? 36.222 -5.529 -23.361 1.00 76.31 186 ILE A CA 1
ATOM 1480 C C . ILE A 1 186 ? 37.579 -5.062 -23.920 1.00 76.31 186 ILE A C 1
ATOM 1482 O O . ILE A 1 186 ? 38.463 -5.877 -24.164 1.00 76.31 186 ILE A O 1
ATOM 1486 N N . ARG A 1 187 ? 37.754 -3.751 -24.127 1.00 78.31 187 ARG A N 1
ATOM 1487 C CA . ARG A 1 187 ? 38.979 -3.154 -24.683 1.00 78.31 187 ARG A CA 1
ATOM 1488 C C . ARG A 1 187 ? 40.025 -2.793 -23.626 1.00 78.31 187 ARG A C 1
ATOM 1490 O O . ARG A 1 187 ? 41.113 -2.378 -24.007 1.00 78.31 187 ARG A O 1
ATOM 1497 N N . CYS A 1 188 ? 39.707 -2.891 -22.336 1.00 75.94 188 CYS A N 1
ATOM 1498 C CA . CYS A 1 188 ? 40.672 -2.624 -21.270 1.00 75.94 188 CYS A CA 1
ATOM 1499 C C . CYS A 1 188 ? 41.776 -3.691 -21.282 1.00 75.94 188 CYS A C 1
ATOM 1501 O O . CYS A 1 188 ? 41.479 -4.886 -21.360 1.00 75.94 188 CYS A O 1
ATOM 1503 N N . HIS A 1 189 ? 43.045 -3.282 -21.192 1.00 72.88 189 HIS A N 1
ATOM 1504 C CA . HIS A 1 189 ? 44.143 -4.239 -21.111 1.00 72.88 189 HIS A CA 1
ATOM 1505 C C . HIS A 1 189 ? 44.239 -4.835 -19.697 1.00 72.88 189 HIS A C 1
ATOM 1507 O O . HIS A 1 189 ? 43.951 -4.146 -18.718 1.00 72.88 189 HIS A O 1
ATOM 1513 N N . PRO A 1 190 ? 44.713 -6.087 -19.546 1.00 65.81 190 PRO A N 1
ATOM 1514 C CA . PRO A 1 190 ? 44.906 -6.701 -18.229 1.00 65.81 190 PRO A CA 1
ATOM 1515 C C . PRO A 1 190 ? 45.815 -5.883 -17.298 1.00 65.81 190 PRO A C 1
ATOM 1517 O O . PRO A 1 190 ? 45.618 -5.900 -16.090 1.00 65.81 190 PRO A O 1
ATOM 1520 N N . GLY A 1 191 ? 46.773 -5.131 -17.858 1.00 67.19 191 GLY A N 1
ATOM 1521 C CA . GLY A 1 191 ? 47.658 -4.235 -17.104 1.00 67.19 191 GLY A CA 1
ATOM 1522 C C . GLY A 1 191 ? 46.993 -2.953 -16.583 1.00 67.19 191 GLY A C 1
ATOM 1523 O O . GLY A 1 191 ? 47.551 -2.311 -15.699 1.00 67.19 191 GLY A O 1
ATOM 1524 N N . ASP A 1 192 ? 45.803 -2.598 -17.080 1.00 68.25 192 ASP A N 1
ATOM 1525 C CA . ASP A 1 192 ? 45.030 -1.441 -16.601 1.00 68.25 192 ASP A CA 1
ATOM 1526 C C . ASP A 1 192 ? 44.244 -1.768 -15.315 1.00 68.25 192 ASP A C 1
ATOM 1528 O O . ASP A 1 192 ? 43.764 -0.874 -14.612 1.00 68.25 192 ASP A O 1
ATOM 1532 N N . ILE A 1 193 ? 44.094 -3.060 -15.001 1.00 63.81 193 ILE A N 1
ATOM 1533 C CA . ILE A 1 193 ? 43.354 -3.557 -13.842 1.00 63.81 193 ILE A CA 1
ATOM 1534 C C . ILE A 1 193 ? 44.361 -3.896 -12.742 1.00 63.81 193 ILE A C 1
ATOM 1536 O O . ILE A 1 193 ? 44.958 -4.968 -12.729 1.00 63.81 193 ILE A O 1
ATOM 1540 N N . THR A 1 194 ? 44.547 -2.986 -11.788 1.00 66.31 194 THR A N 1
ATOM 1541 C CA . THR A 1 194 ? 45.268 -3.307 -10.552 1.00 66.31 194 THR A CA 1
ATOM 1542 C C . THR A 1 194 ? 44.378 -4.146 -9.629 1.00 66.31 194 THR A C 1
ATOM 1544 O O . THR A 1 194 ? 43.161 -3.962 -9.583 1.00 66.31 194 THR A O 1
ATOM 1547 N N . GLU A 1 195 ? 44.955 -5.062 -8.848 1.00 60.59 195 GLU A N 1
ATOM 1548 C CA . GLU A 1 195 ? 44.183 -5.881 -7.891 1.00 60.59 195 GLU A CA 1
ATOM 1549 C C . GLU A 1 195 ? 43.370 -5.009 -6.918 1.00 60.59 195 GLU A C 1
ATOM 1551 O O . GLU A 1 195 ? 42.193 -5.272 -6.663 1.00 60.59 195 GLU A O 1
ATOM 1556 N N . ALA A 1 196 ? 43.954 -3.887 -6.482 1.00 58.25 196 ALA A N 1
ATOM 1557 C CA . ALA A 1 196 ? 43.283 -2.886 -5.658 1.00 58.25 196 ALA A CA 1
ATOM 1558 C C . ALA A 1 196 ? 42.071 -2.234 -6.356 1.00 58.25 196 ALA A C 1
ATOM 1560 O O . ALA A 1 196 ? 41.058 -1.978 -5.703 1.00 58.25 196 ALA A O 1
ATOM 1561 N N . SER A 1 197 ? 42.132 -1.980 -7.672 1.00 62.31 197 SER A N 1
ATOM 1562 C CA . SER A 1 197 ? 41.004 -1.396 -8.410 1.00 62.31 197 SER A CA 1
ATOM 1563 C C . SER A 1 197 ? 39.881 -2.411 -8.635 1.00 62.31 197 SER A C 1
ATOM 1565 O O . SER A 1 197 ? 38.708 -2.050 -8.536 1.00 62.31 197 SER A O 1
ATOM 1567 N N . SER A 1 198 ? 40.212 -3.687 -8.851 1.00 63.41 198 SER A N 1
ATOM 1568 C CA . SER A 1 198 ? 39.235 -4.771 -9.022 1.00 63.41 198 SER A CA 1
ATOM 1569 C C . SER A 1 198 ? 38.390 -5.004 -7.760 1.00 63.41 198 SER A C 1
ATOM 1571 O O . SER A 1 198 ? 37.153 -5.005 -7.819 1.00 63.41 198 SER A O 1
ATOM 1573 N N . GLU A 1 199 ? 39.031 -5.119 -6.591 1.00 61.84 199 GLU A N 1
ATOM 1574 C CA . GLU A 1 199 ? 38.328 -5.314 -5.316 1.00 61.84 199 GLU A CA 1
ATOM 1575 C C . GLU A 1 199 ? 37.475 -4.100 -4.923 1.00 61.84 199 GLU A C 1
ATOM 1577 O O . GLU A 1 199 ? 36.334 -4.250 -4.461 1.00 61.84 199 GLU A O 1
ATOM 1582 N N . GLU A 1 200 ? 37.987 -2.885 -5.142 1.00 66.19 200 GLU A N 1
ATOM 1583 C CA . GLU A 1 200 ? 37.265 -1.648 -4.845 1.00 66.19 200 GLU A CA 1
ATOM 1584 C C . GLU A 1 200 ? 36.041 -1.466 -5.762 1.00 66.19 200 GLU A C 1
ATOM 1586 O O . GLU A 1 200 ? 34.964 -1.078 -5.294 1.00 66.19 200 GLU A O 1
ATOM 1591 N N . VAL A 1 201 ? 36.166 -1.780 -7.057 1.00 67.81 201 VAL A N 1
ATOM 1592 C CA . VAL A 1 201 ? 35.063 -1.703 -8.031 1.00 67.81 201 VAL A CA 1
ATOM 1593 C C . VAL A 1 201 ? 33.982 -2.740 -7.727 1.00 67.81 201 VAL A C 1
ATOM 1595 O O . VAL A 1 201 ? 32.799 -2.386 -7.693 1.00 67.81 201 VAL A O 1
ATOM 1598 N N . SER A 1 202 ? 34.365 -3.988 -7.443 1.00 67.81 202 SER A N 1
ATOM 1599 C CA . SER A 1 202 ? 33.431 -5.062 -7.077 1.00 67.81 202 SER A CA 1
ATOM 1600 C C . SER A 1 202 ? 32.651 -4.723 -5.800 1.00 67.81 202 SER A C 1
ATOM 1602 O O . SER A 1 202 ? 31.418 -4.801 -5.767 1.00 67.81 202 SER A O 1
ATOM 1604 N N . SER A 1 203 ? 33.348 -4.223 -4.775 1.00 66.81 203 SER A N 1
ATOM 1605 C CA . SER A 1 203 ? 32.734 -3.799 -3.511 1.00 66.81 203 SER A CA 1
ATOM 1606 C C . SER A 1 203 ? 31.733 -2.655 -3.712 1.00 66.81 203 SER A C 1
ATOM 1608 O O . SER A 1 203 ? 30.597 -2.734 -3.242 1.00 66.81 203 SER A O 1
ATOM 1610 N N . LYS A 1 204 ? 32.105 -1.615 -4.476 1.00 70.00 204 LYS A N 1
ATOM 1611 C CA . LYS A 1 204 ? 31.211 -0.485 -4.793 1.00 70.00 204 LYS A CA 1
ATOM 1612 C C . LYS A 1 204 ? 30.006 -0.900 -5.642 1.00 70.00 204 LYS A C 1
ATOM 1614 O O . LYS A 1 204 ? 28.935 -0.309 -5.500 1.00 70.00 204 LYS A O 1
ATOM 1619 N N . HIS A 1 205 ? 30.157 -1.877 -6.537 1.00 70.12 205 HIS A N 1
ATOM 1620 C CA . HIS A 1 205 ? 29.048 -2.401 -7.336 1.00 70.12 205 HIS A CA 1
ATOM 1621 C C . HIS A 1 205 ? 28.022 -3.132 -6.458 1.00 70.12 205 HIS A C 1
ATOM 1623 O O . HIS A 1 205 ? 26.834 -2.817 -6.522 1.00 70.12 205 HIS A O 1
ATOM 1629 N N . LEU A 1 206 ? 28.480 -4.026 -5.577 1.00 66.00 206 LEU A N 1
ATOM 1630 C CA . LEU A 1 206 ? 27.613 -4.742 -4.635 1.00 66.00 206 LEU A CA 1
ATOM 1631 C C . LEU A 1 206 ? 26.879 -3.792 -3.676 1.00 66.00 206 LEU A C 1
ATOM 1633 O O . LEU A 1 206 ? 25.702 -4.004 -3.376 1.00 66.00 206 LEU A O 1
ATOM 1637 N N . GLU A 1 207 ? 27.542 -2.726 -3.219 1.00 68.38 207 GLU A N 1
ATOM 1638 C CA . GLU A 1 207 ? 26.902 -1.670 -2.424 1.00 68.38 207 GLU A CA 1
ATOM 1639 C C . GLU A 1 207 ? 25.776 -0.972 -3.201 1.00 68.38 207 GLU A C 1
ATOM 1641 O O . GLU A 1 207 ? 24.677 -0.809 -2.670 1.00 68.38 207 GLU A O 1
ATOM 1646 N N . ARG A 1 208 ? 26.000 -0.629 -4.476 1.00 68.19 208 ARG A N 1
ATOM 1647 C CA . ARG A 1 208 ? 24.985 0.020 -5.326 1.00 68.19 208 ARG A CA 1
ATOM 1648 C C . ARG A 1 208 ? 23.785 -0.877 -5.621 1.00 68.19 208 ARG A C 1
ATOM 1650 O O . ARG A 1 208 ? 22.657 -0.399 -5.561 1.00 68.19 208 ARG A O 1
ATOM 1657 N N . GLU A 1 209 ? 24.006 -2.155 -5.915 1.00 67.62 209 GLU A N 1
ATOM 1658 C CA . GLU A 1 209 ? 22.925 -3.130 -6.135 1.00 67.62 209 GLU A CA 1
ATOM 1659 C C . GLU A 1 209 ? 22.066 -3.306 -4.875 1.00 67.62 209 GLU A C 1
ATOM 1661 O O . GLU A 1 209 ? 20.833 -3.334 -4.932 1.00 67.62 209 GLU A O 1
ATOM 1666 N N . ARG A 1 210 ? 22.706 -3.352 -3.701 1.00 67.69 210 ARG A N 1
ATOM 1667 C CA . ARG A 1 210 ? 21.999 -3.384 -2.419 1.00 67.69 210 ARG A CA 1
ATOM 1668 C C . ARG A 1 210 ? 21.182 -2.110 -2.193 1.00 67.69 210 ARG A C 1
ATOM 1670 O O . ARG A 1 210 ? 20.028 -2.211 -1.778 1.00 67.69 210 ARG A O 1
ATOM 1677 N N . ASP A 1 211 ? 21.753 -0.941 -2.468 1.00 70.38 211 ASP A N 1
ATOM 1678 C CA . ASP A 1 211 ? 21.053 0.341 -2.352 1.00 70.38 211 ASP A CA 1
ATOM 1679 C C . ASP A 1 211 ?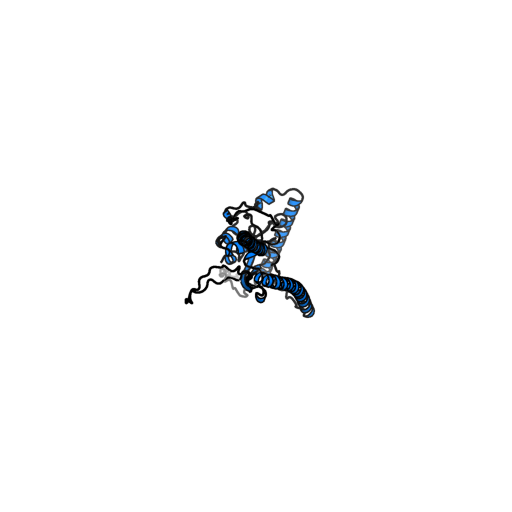 19.856 0.425 -3.308 1.00 70.38 211 ASP A C 1
ATOM 1681 O O . ASP A 1 211 ? 18.812 0.955 -2.931 1.00 70.38 211 ASP A O 1
ATOM 1685 N N . TYR A 1 212 ? 19.969 -0.138 -4.515 1.00 68.50 212 TYR A N 1
ATOM 1686 C CA . TYR A 1 212 ? 18.874 -0.198 -5.482 1.00 68.50 212 TYR A CA 1
ATOM 1687 C C . TYR A 1 212 ? 17.720 -1.078 -4.990 1.00 68.50 212 TYR A C 1
ATOM 1689 O O . TYR A 1 212 ? 16.576 -0.632 -4.971 1.00 68.50 212 TYR A O 1
ATOM 1697 N N . ARG A 1 213 ? 18.005 -2.289 -4.495 1.00 70.00 213 ARG A N 1
ATOM 1698 C CA . ARG A 1 213 ? 16.971 -3.162 -3.901 1.00 70.00 213 ARG A CA 1
ATOM 1699 C C . ARG A 1 213 ? 16.271 -2.489 -2.724 1.00 70.00 213 ARG A C 1
ATOM 1701 O O . ARG A 1 213 ? 15.046 -2.506 -2.615 1.00 70.00 213 ARG A O 1
ATOM 1708 N N . GLU A 1 214 ? 17.053 -1.858 -1.857 1.00 74.38 214 GLU A N 1
ATOM 1709 C CA . GLU A 1 214 ? 16.540 -1.103 -0.721 1.00 74.38 214 GLU A CA 1
ATOM 1710 C C . GLU A 1 214 ? 15.677 0.087 -1.170 1.00 74.38 214 GLU A C 1
ATOM 1712 O O . GLU A 1 214 ? 14.635 0.363 -0.571 1.00 74.38 214 GLU A O 1
ATOM 1717 N N . PHE A 1 215 ? 16.079 0.776 -2.238 1.00 71.56 215 PHE A N 1
ATOM 1718 C CA . PHE A 1 215 ? 15.327 1.860 -2.856 1.00 71.56 215 PHE A CA 1
ATOM 1719 C C . PHE A 1 215 ? 14.000 1.371 -3.446 1.00 71.56 215 PHE A C 1
ATOM 1721 O O . PHE A 1 215 ? 12.966 1.980 -3.181 1.00 71.56 215 PHE A O 1
ATOM 1728 N N . CYS A 1 216 ? 13.982 0.252 -4.167 1.00 68.25 216 CYS A N 1
ATOM 1729 C CA . CYS A 1 216 ? 12.750 -0.317 -4.719 1.00 68.25 216 CYS A CA 1
ATOM 1730 C C . CYS A 1 216 ? 11.743 -0.658 -3.610 1.00 68.25 216 CYS A C 1
ATOM 1732 O O . CYS A 1 216 ? 10.549 -0.391 -3.741 1.00 68.25 216 CYS A O 1
ATOM 1734 N N . ILE A 1 217 ? 12.228 -1.152 -2.467 1.00 74.38 217 ILE A N 1
ATOM 1735 C CA . ILE A 1 217 ? 11.374 -1.498 -1.325 1.00 74.38 217 ILE A CA 1
ATOM 1736 C C . ILE A 1 217 ? 10.959 -0.249 -0.527 1.00 74.38 217 ILE A C 1
ATOM 1738 O O . ILE A 1 217 ? 9.806 -0.132 -0.111 1.00 74.38 217 ILE A O 1
ATOM 1742 N N . ARG A 1 218 ? 11.878 0.693 -0.269 1.00 71.31 218 ARG A N 1
ATOM 1743 C CA . ARG A 1 218 ? 11.717 1.757 0.749 1.00 71.31 218 ARG A CA 1
ATOM 1744 C C . ARG A 1 218 ? 11.731 3.192 0.194 1.00 71.31 218 ARG A C 1
ATOM 1746 O O . ARG A 1 218 ? 11.580 4.134 0.978 1.00 71.31 218 ARG A O 1
ATOM 1753 N N . GLY A 1 219 ? 11.892 3.380 -1.111 1.00 67.75 219 GLY A N 1
ATOM 1754 C CA . GLY A 1 219 ? 11.849 4.662 -1.827 1.00 67.75 219 GLY A CA 1
ATOM 1755 C C . GLY A 1 219 ? 12.970 5.656 -1.484 1.00 67.75 219 GLY A C 1
ATOM 1756 O O . GLY A 1 219 ? 13.886 5.363 -0.710 1.00 67.75 219 GLY A O 1
ATOM 1757 N N . GLU A 1 220 ? 12.845 6.883 -2.010 1.00 55.38 220 GLU A N 1
ATOM 1758 C CA . GLU A 1 220 ? 13.828 7.990 -1.954 1.00 55.38 220 GLU A CA 1
ATOM 1759 C C . GLU A 1 220 ? 14.276 8.434 -0.552 1.00 55.38 220 GLU A C 1
ATOM 1761 O O . GLU A 1 220 ? 15.242 9.182 -0.414 1.00 55.38 220 GLU A O 1
ATOM 1766 N N . GLN A 1 221 ? 13.635 7.980 0.529 1.00 54.03 221 GLN A N 1
ATOM 1767 C CA . GLN A 1 221 ? 14.031 8.421 1.874 1.00 54.03 221 GLN A CA 1
ATOM 1768 C C . GLN A 1 221 ? 15.364 7.830 2.365 1.00 54.03 221 GLN A C 1
ATOM 1770 O O . GLN A 1 221 ? 15.758 8.067 3.509 1.00 54.03 221 GLN A O 1
ATOM 1775 N N . LEU A 1 222 ? 16.072 7.068 1.529 1.00 53.66 222 LEU A N 1
ATOM 1776 C CA . LEU A 1 222 ? 17.505 6.838 1.689 1.00 53.66 222 LEU A CA 1
ATOM 1777 C C . LEU A 1 222 ? 18.241 8.117 1.270 1.00 53.66 222 LEU A C 1
ATOM 1779 O O . LEU A 1 222 ? 18.795 8.215 0.177 1.00 53.66 222 LEU A O 1
ATOM 1783 N N . LYS A 1 223 ? 18.276 9.125 2.150 1.00 46.22 223 LYS A N 1
ATOM 1784 C CA . LYS A 1 223 ? 19.318 10.152 2.028 1.00 46.22 223 LYS A CA 1
ATOM 1785 C C . LYS A 1 223 ? 20.647 9.403 1.996 1.00 46.22 223 LYS A C 1
ATOM 1787 O O . LYS A 1 223 ? 20.886 8.616 2.911 1.00 46.22 223 LYS A O 1
ATOM 1792 N N . ARG A 1 224 ? 21.462 9.633 0.957 1.00 46.47 224 ARG A N 1
ATOM 1793 C CA . ARG A 1 224 ? 22.822 9.094 0.778 1.00 46.47 224 ARG A CA 1
ATOM 1794 C C . ARG A 1 224 ? 23.667 9.392 2.021 1.00 46.47 224 ARG A C 1
ATOM 1796 O O . ARG A 1 224 ? 24.416 10.362 2.055 1.00 46.47 224 ARG A O 1
ATOM 1803 N N . LYS A 1 225 ? 23.520 8.601 3.081 1.00 43.66 225 LYS A N 1
ATOM 1804 C CA . LYS A 1 225 ? 24.410 8.641 4.233 1.00 43.66 225 LYS A CA 1
ATOM 1805 C C . LYS A 1 225 ? 25.592 7.774 3.860 1.00 43.66 225 LYS A C 1
ATOM 1807 O O . LYS A 1 225 ? 25.527 6.551 3.917 1.00 43.66 225 LYS A O 1
ATOM 1812 N N . SER A 1 226 ? 26.651 8.437 3.413 1.00 43.72 226 SER A N 1
ATOM 1813 C CA . SER A 1 226 ? 27.948 7.805 3.247 1.00 43.72 226 SER A CA 1
ATOM 1814 C C . SER A 1 226 ? 28.378 7.152 4.563 1.00 43.72 226 SER A C 1
ATOM 1816 O O . SER A 1 226 ? 28.256 7.773 5.618 1.00 43.72 226 SER A O 1
ATOM 1818 N N . LYS A 1 227 ? 28.969 5.961 4.453 1.00 45.34 227 LYS A N 1
ATOM 1819 C CA . LYS A 1 227 ? 29.820 5.305 5.455 1.00 45.34 227 LYS A CA 1
ATOM 1820 C C . LYS A 1 227 ? 29.140 4.963 6.787 1.00 45.34 227 LYS A C 1
ATOM 1822 O O . LYS A 1 227 ? 29.248 5.671 7.783 1.00 45.34 227 LYS A O 1
ATOM 1827 N N . THR A 1 228 ? 28.624 3.742 6.865 1.00 40.62 228 THR A N 1
ATOM 1828 C CA . THR A 1 228 ? 28.852 2.927 8.064 1.00 40.62 228 THR A CA 1
ATOM 1829 C C . THR A 1 228 ? 29.137 1.496 7.621 1.00 40.62 228 THR A C 1
ATOM 1831 O O . THR A 1 228 ? 28.246 0.783 7.165 1.00 40.62 228 THR A O 1
ATOM 1834 N N . LYS A 1 229 ? 30.417 1.106 7.705 1.00 39.19 229 LYS A N 1
ATOM 1835 C CA . LYS A 1 229 ? 30.892 -0.278 7.591 1.00 39.19 229 LYS A CA 1
ATOM 1836 C C . LYS A 1 229 ? 30.310 -1.068 8.763 1.00 39.19 229 LYS A C 1
ATOM 1838 O O . LYS A 1 229 ? 30.902 -1.166 9.827 1.00 39.19 229 LYS A O 1
ATOM 1843 N N . GLY A 1 230 ? 29.115 -1.589 8.569 1.00 44.41 230 GLY A N 1
ATOM 1844 C CA . GLY A 1 230 ? 28.477 -2.523 9.474 1.00 44.41 230 GLY A CA 1
ATOM 1845 C C . GLY A 1 230 ? 27.417 -3.247 8.675 1.00 44.41 230 GLY A C 1
ATOM 1846 O O . GLY A 1 230 ? 26.575 -2.611 8.040 1.00 44.41 230 GLY A O 1
ATOM 1847 N N . LYS A 1 231 ? 27.464 -4.581 8.655 1.00 49.19 231 LYS A N 1
ATOM 1848 C CA . LYS A 1 231 ? 26.308 -5.375 8.242 1.00 49.19 231 LYS A CA 1
ATOM 1849 C C . LYS A 1 231 ? 25.170 -4.926 9.158 1.00 49.19 231 LYS A C 1
ATOM 1851 O O . LYS A 1 231 ? 25.158 -5.319 10.320 1.00 49.19 231 LYS A O 1
ATOM 1856 N N . ASN A 1 232 ? 24.270 -4.061 8.684 1.00 56.94 232 ASN A N 1
ATOM 1857 C CA . ASN A 1 232 ? 23.043 -3.747 9.408 1.00 56.94 232 ASN A CA 1
ATOM 1858 C C . ASN A 1 232 ? 22.227 -5.035 9.411 1.00 56.94 232 ASN A C 1
ATOM 1860 O O . ASN A 1 232 ? 21.424 -5.285 8.515 1.00 56.94 232 ASN A O 1
ATOM 1864 N N . LYS A 1 233 ? 22.534 -5.903 10.375 1.00 73.56 233 LYS A N 1
ATOM 1865 C CA . LYS A 1 233 ? 21.795 -7.121 10.647 1.00 73.56 233 LYS A CA 1
ATOM 1866 C C . LYS A 1 233 ? 20.355 -6.685 10.873 1.00 73.56 233 LYS A C 1
ATOM 1868 O O . LYS A 1 233 ? 20.111 -5.749 11.635 1.00 73.56 233 LYS A O 1
ATOM 1873 N N . HIS A 1 234 ? 19.422 -7.316 10.165 1.00 82.94 234 HIS A N 1
ATOM 1874 C CA . HIS A 1 234 ? 18.006 -7.071 10.400 1.00 82.94 234 HIS A CA 1
ATOM 1875 C C . HIS A 1 234 ? 17.718 -7.285 11.887 1.00 82.94 234 HIS A C 1
ATOM 1877 O O . HIS A 1 234 ? 18.034 -8.340 12.435 1.00 82.94 234 HIS A O 1
ATOM 1883 N N . ILE A 1 235 ? 17.168 -6.260 12.533 1.00 89.25 235 ILE A N 1
ATOM 1884 C CA . ILE A 1 235 ? 16.700 -6.344 13.914 1.00 89.25 235 ILE A CA 1
ATOM 1885 C C . ILE A 1 235 ? 15.231 -6.767 13.837 1.00 89.25 235 ILE A C 1
ATOM 1887 O O . ILE A 1 235 ? 14.452 -6.009 13.245 1.00 89.25 235 ILE A O 1
ATOM 1891 N N . PRO A 1 236 ? 14.837 -7.923 14.398 1.00 93.12 236 PRO A N 1
ATOM 1892 C CA . PRO A 1 236 ? 13.448 -8.367 14.408 1.00 93.12 236 PRO A CA 1
ATOM 1893 C C . PRO A 1 236 ? 12.503 -7.308 14.978 1.00 93.12 236 PRO A C 1
ATOM 1895 O O . PRO A 1 236 ? 12.863 -6.600 15.922 1.00 93.12 236 PRO A O 1
ATOM 1898 N N . LEU A 1 237 ? 11.285 -7.198 14.447 1.00 93.12 237 LEU A N 1
ATOM 1899 C CA . LEU A 1 237 ? 10.300 -6.199 14.887 1.00 93.12 237 LEU A CA 1
ATOM 1900 C C . LEU A 1 237 ? 9.968 -6.296 16.386 1.00 93.12 237 LEU A C 1
ATOM 1902 O O . LEU A 1 237 ? 9.691 -5.274 17.012 1.00 93.12 237 LEU A O 1
ATOM 1906 N N . SER A 1 238 ? 10.056 -7.490 16.978 1.00 91.69 238 SER A N 1
ATOM 1907 C CA . SER A 1 238 ? 9.922 -7.729 18.425 1.00 91.69 238 SER A CA 1
ATOM 1908 C C . SER A 1 238 ? 10.956 -7.013 19.287 1.00 91.69 238 SER A C 1
ATOM 1910 O O . SER A 1 238 ? 10.656 -6.688 20.432 1.00 91.69 238 SER A O 1
ATOM 1912 N N . GLN A 1 239 ? 12.134 -6.723 18.739 1.00 93.31 239 GLN A N 1
ATOM 1913 C CA . GLN A 1 239 ? 13.248 -6.092 19.449 1.00 93.31 239 GLN A CA 1
ATOM 1914 C C . GLN A 1 239 ? 13.336 -4.581 19.201 1.00 93.31 239 GLN A C 1
ATOM 1916 O O . GLN A 1 239 ? 14.202 -3.906 19.755 1.00 93.31 239 GLN A O 1
ATOM 1921 N N . ARG A 1 240 ? 12.470 -4.025 18.348 1.00 93.50 240 ARG A N 1
ATOM 1922 C CA . ARG A 1 240 ? 12.501 -2.600 18.012 1.00 93.50 240 ARG A CA 1
ATOM 1923 C C . ARG A 1 240 ? 11.711 -1.779 19.019 1.00 93.50 240 ARG A C 1
ATOM 1925 O O . ARG A 1 240 ? 10.693 -2.218 19.553 1.00 93.50 240 ARG A O 1
ATOM 1932 N N . ALA A 1 241 ? 12.137 -0.529 19.192 1.00 94.19 241 ALA A N 1
ATOM 1933 C CA . ALA A 1 241 ? 11.344 0.468 19.896 1.00 94.19 241 ALA A CA 1
ATOM 1934 C C . ALA A 1 241 ? 9.948 0.580 19.263 1.00 94.19 241 ALA A C 1
ATOM 1936 O O . ALA A 1 241 ? 9.803 0.530 18.037 1.00 94.19 241 ALA A O 1
ATOM 1937 N N . ARG A 1 242 ? 8.925 0.740 20.100 1.00 93.94 242 ARG A N 1
ATOM 1938 C CA . ARG A 1 242 ? 7.537 0.894 19.660 1.00 93.94 242 ARG A CA 1
ATOM 1939 C C . ARG A 1 242 ? 7.133 2.362 19.640 1.00 93.94 242 ARG A C 1
ATOM 1941 O O . ARG A 1 242 ? 7.666 3.184 20.383 1.00 93.94 242 ARG A O 1
ATOM 1948 N N . GLU A 1 243 ? 6.193 2.694 18.767 1.00 93.88 243 GLU A N 1
ATOM 1949 C CA . GLU A 1 243 ? 5.555 4.005 18.765 1.00 93.88 243 GLU A CA 1
ATOM 1950 C C . GLU A 1 243 ? 4.655 4.173 20.004 1.00 93.88 243 GLU A C 1
ATOM 1952 O O . GLU A 1 243 ? 4.195 3.190 20.586 1.00 93.88 243 GLU A O 1
ATOM 1957 N N . LYS A 1 244 ? 4.349 5.425 20.377 1.00 93.81 244 LYS A N 1
ATOM 1958 C CA . LYS A 1 244 ? 3.308 5.700 21.381 1.00 93.81 244 LYS A CA 1
ATOM 1959 C C . LYS A 1 244 ? 1.976 5.120 20.928 1.00 93.81 244 LYS A C 1
ATOM 1961 O O . LYS A 1 244 ? 1.589 5.353 19.771 1.00 93.81 244 LYS A O 1
ATOM 1966 N N . SER A 1 245 ? 1.283 4.437 21.835 1.00 94.31 245 SER A N 1
ATOM 1967 C CA . SER A 1 245 ? -0.053 3.897 21.580 1.00 94.31 245 SER A CA 1
ATOM 1968 C C . SER A 1 245 ? -1.050 5.024 21.308 1.00 94.31 245 SER A C 1
ATOM 1970 O O . SER A 1 245 ? -0.798 6.203 21.573 1.00 94.31 245 SER A O 1
ATOM 1972 N N . TYR A 1 246 ? -2.205 4.684 20.752 1.00 92.44 246 TYR A N 1
ATOM 1973 C CA . TYR A 1 246 ? -3.259 5.677 20.568 1.00 92.44 246 TYR A CA 1
ATOM 1974 C C . TYR A 1 246 ? -3.761 6.219 21.903 1.00 92.44 246 TYR A C 1
ATOM 1976 O O . TYR A 1 246 ? -3.931 7.426 22.023 1.00 92.44 246 TYR A O 1
ATOM 1984 N N . GLU A 1 247 ? -3.955 5.360 22.906 1.00 92.56 247 GLU A N 1
ATOM 1985 C CA . GLU A 1 247 ? -4.414 5.755 24.238 1.00 92.56 247 GLU A CA 1
ATOM 1986 C C . GLU A 1 247 ? -3.458 6.787 24.844 1.00 92.56 247 GLU A C 1
ATOM 1988 O O . GLU A 1 247 ? -3.891 7.815 25.361 1.00 92.56 247 GLU A O 1
ATOM 1993 N N . GLU A 1 248 ? -2.149 6.563 24.714 1.00 94.00 248 GLU A N 1
ATOM 1994 C CA . GLU A 1 248 ? -1.124 7.521 25.132 1.00 94.00 248 GLU A CA 1
ATOM 1995 C C . GLU A 1 248 ? -1.210 8.832 24.347 1.00 94.00 248 GLU A C 1
ATOM 1997 O O . GLU A 1 248 ? -1.149 9.910 24.938 1.00 94.00 248 GLU A O 1
ATOM 2002 N N . ARG A 1 249 ? -1.384 8.771 23.022 1.00 92.94 249 ARG A N 1
ATOM 2003 C CA . ARG A 1 249 ? -1.484 9.974 22.181 1.00 92.94 249 ARG A CA 1
ATOM 2004 C C . ARG A 1 249 ? -2.733 10.796 22.499 1.00 92.94 249 ARG A C 1
ATOM 2006 O O . ARG A 1 249 ? -2.633 12.020 22.569 1.00 92.94 249 ARG A O 1
ATOM 2013 N N . ILE A 1 250 ? -3.871 10.150 22.747 1.00 92.62 250 ILE A N 1
ATOM 2014 C CA . ILE A 1 250 ? -5.123 10.811 23.137 1.00 92.62 250 ILE A CA 1
ATOM 2015 C C . ILE A 1 250 ? -4.980 11.514 24.487 1.00 92.62 250 ILE A C 1
ATOM 2017 O O . ILE A 1 250 ? -5.395 12.663 24.605 1.00 92.62 250 ILE A O 1
ATOM 2021 N N . ARG A 1 251 ? -4.335 10.889 25.482 1.00 92.69 251 ARG A N 1
ATOM 2022 C CA . ARG A 1 251 ? -4.106 11.517 26.801 1.00 92.69 251 ARG A CA 1
ATOM 2023 C C . ARG A 1 251 ? -3.291 12.807 26.722 1.00 92.69 251 ARG A C 1
ATOM 2025 O O . ARG A 1 251 ? -3.452 13.673 27.569 1.00 92.69 251 ARG A O 1
ATOM 2032 N N . THR A 1 252 ? -2.435 12.938 25.708 1.00 93.00 252 THR A N 1
ATOM 2033 C CA . THR A 1 252 ? -1.623 14.147 25.479 1.00 93.00 252 THR A CA 1
ATOM 2034 C C . THR A 1 252 ? -2.329 15.231 24.657 1.00 93.00 252 THR A C 1
ATOM 2036 O O . THR A 1 252 ? -1.740 16.280 24.388 1.00 93.00 252 THR A O 1
ATOM 2039 N N . LEU A 1 253 ? -3.562 14.995 24.193 1.00 92.31 253 LEU A N 1
ATOM 2040 C CA . LEU A 1 253 ? -4.315 15.989 23.432 1.00 92.31 253 LEU A CA 1
ATOM 2041 C C . LEU A 1 253 ? -4.935 17.038 24.352 1.00 92.31 253 LEU A C 1
ATOM 2043 O O . LEU A 1 253 ? -5.674 16.721 25.277 1.00 92.31 253 LEU A O 1
ATOM 2047 N N . HIS A 1 254 ? -4.729 18.307 24.003 1.00 93.12 254 HIS A N 1
ATOM 2048 C CA . HIS A 1 254 ? -5.323 19.447 24.696 1.00 93.12 254 HIS A CA 1
ATOM 2049 C C . HIS A 1 254 ? -5.784 20.526 23.703 1.00 93.12 254 HIS A C 1
ATOM 2051 O O . HIS A 1 254 ? -5.449 20.501 22.510 1.00 93.12 254 HIS A O 1
ATOM 2057 N N . GLY A 1 255 ? -6.573 21.482 24.200 1.00 93.94 255 GLY A N 1
ATOM 2058 C CA . GLY A 1 255 ? -7.020 22.659 23.453 1.00 93.94 255 GLY A CA 1
ATOM 2059 C C . GLY A 1 255 ? -7.773 22.324 22.161 1.00 93.94 255 GLY A C 1
ATOM 2060 O O . GLY A 1 255 ? -8.613 21.424 22.118 1.00 93.94 255 GLY A O 1
ATOM 2061 N N . LYS A 1 256 ? -7.447 23.045 21.078 1.00 91.56 256 LYS A N 1
ATOM 2062 C CA . LYS A 1 256 ? -8.118 22.916 19.769 1.00 91.56 256 LYS A CA 1
ATOM 2063 C C . LYS A 1 256 ? -8.055 21.497 19.189 1.00 91.56 256 LYS A C 1
ATOM 2065 O O . LYS A 1 256 ? -9.005 21.063 18.548 1.00 91.56 256 LYS A O 1
ATOM 2070 N N . LYS A 1 257 ? -6.956 20.764 19.415 1.00 91.38 257 LYS A N 1
ATOM 2071 C CA . LYS A 1 257 ? -6.789 19.401 18.880 1.00 91.38 257 LYS A CA 1
ATOM 2072 C C . LYS A 1 257 ? -7.707 18.398 19.577 1.00 91.38 257 LYS A C 1
ATOM 2074 O O . LYS A 1 257 ? -8.286 17.558 18.899 1.00 91.38 257 LYS A O 1
ATOM 2079 N N . LEU A 1 258 ? -7.863 18.509 20.899 1.00 92.19 258 LEU A N 1
ATOM 2080 C CA . LEU A 1 258 ? -8.788 17.665 21.658 1.00 92.19 258 LEU A CA 1
ATOM 2081 C C . LEU A 1 258 ? -10.240 17.928 21.247 1.00 92.19 258 LEU A C 1
ATOM 2083 O O . LEU A 1 258 ? -10.991 16.982 21.040 1.00 92.19 258 LEU A O 1
ATOM 2087 N N . LYS A 1 259 ? -10.613 19.204 21.073 1.00 92.25 259 LYS A N 1
ATOM 2088 C CA . LYS A 1 259 ? -11.947 19.582 20.586 1.00 92.25 259 LYS A CA 1
ATOM 2089 C C . LYS A 1 259 ? -12.245 18.938 19.227 1.00 92.25 259 LYS A C 1
ATOM 2091 O O . LYS A 1 259 ? -13.229 18.221 19.106 1.00 92.25 259 LYS A O 1
ATOM 2096 N N . ARG A 1 260 ? -11.336 19.098 18.257 1.00 92.00 260 ARG A N 1
ATOM 2097 C CA . ARG A 1 260 ? -11.458 18.476 16.929 1.00 92.00 260 ARG A CA 1
ATOM 2098 C C . ARG A 1 260 ? -11.579 16.953 17.007 1.00 92.00 260 ARG A C 1
ATOM 2100 O O . ARG A 1 260 ? -12.360 16.373 16.268 1.00 92.00 260 ARG A O 1
ATOM 2107 N N . GLN A 1 261 ? -10.817 16.306 17.887 1.00 93.00 261 GLN A N 1
ATOM 2108 C CA . GLN A 1 261 ? -10.877 14.853 18.040 1.00 93.00 261 GLN A CA 1
ATOM 2109 C C . GLN A 1 261 ? -12.235 14.377 18.566 1.00 93.00 261 GLN A C 1
ATOM 2111 O O . GLN A 1 261 ? -12.757 13.387 18.057 1.00 93.00 261 GLN A O 1
ATOM 2116 N N . ARG A 1 262 ? -12.830 15.095 19.527 1.00 91.19 262 ARG A N 1
ATOM 2117 C CA . ARG A 1 262 ? -14.175 14.789 20.036 1.00 91.19 262 ARG A CA 1
ATOM 2118 C C . ARG A 1 262 ? -15.235 14.968 18.955 1.00 91.19 262 ARG A C 1
ATOM 2120 O O . ARG A 1 262 ? -16.009 14.050 18.728 1.00 91.19 262 ARG A O 1
ATOM 2127 N N . GLU A 1 263 ? -15.184 16.081 18.225 1.00 92.19 263 GLU A N 1
ATOM 2128 C CA . GLU A 1 263 ? -16.094 16.349 17.103 1.00 92.19 263 GLU A CA 1
ATOM 2129 C C . GLU A 1 263 ? -16.015 15.245 16.035 1.00 92.19 263 GLU A C 1
ATOM 2131 O O . GLU A 1 263 ? -17.034 14.730 15.586 1.00 92.19 263 GLU A O 1
ATOM 2136 N N . GLN A 1 264 ? -14.807 14.818 15.651 1.00 89.69 264 GLN A N 1
ATOM 2137 C CA . GLN A 1 264 ? -14.632 13.736 14.673 1.00 89.69 264 GLN A CA 1
ATOM 2138 C C . GLN A 1 264 ? -15.124 12.382 15.201 1.00 89.69 264 GLN A C 1
ATOM 2140 O O . GLN A 1 264 ? -15.690 11.591 14.445 1.00 89.69 264 GLN A O 1
ATOM 2145 N N . ALA A 1 265 ? -14.940 12.110 16.495 1.00 88.69 265 ALA A N 1
ATOM 2146 C CA . ALA A 1 265 ? -15.470 10.905 17.121 1.00 88.69 265 ALA A CA 1
ATOM 2147 C C . ALA A 1 265 ? -17.009 10.900 17.133 1.00 88.69 265 ALA A C 1
ATOM 2149 O O . ALA A 1 265 ? -17.602 9.880 16.788 1.00 88.69 265 ALA A O 1
ATOM 2150 N N . GLU A 1 266 ? -17.640 12.032 17.452 1.00 90.75 266 GLU A N 1
ATOM 2151 C CA . GLU A 1 266 ? -19.099 12.203 17.435 1.00 90.75 266 GLU A CA 1
ATOM 2152 C C . GLU A 1 266 ? -19.679 12.031 16.026 1.00 90.75 266 GLU A C 1
ATOM 2154 O O . GLU A 1 266 ? -20.632 11.274 15.838 1.00 90.75 266 GLU A O 1
ATOM 2159 N N . VAL A 1 267 ? -19.068 12.660 15.014 1.00 88.62 267 VAL A N 1
ATOM 2160 C CA . VAL A 1 267 ? -19.481 12.513 13.606 1.00 88.62 267 VAL A CA 1
ATOM 2161 C C . VAL A 1 267 ? -19.388 11.054 13.153 1.00 88.62 267 VAL A C 1
ATOM 2163 O O . VAL A 1 267 ? -20.308 10.537 12.518 1.00 88.62 267 VAL A O 1
ATOM 2166 N N . SER A 1 268 ? -18.294 10.372 13.498 1.00 85.69 268 SER A N 1
ATOM 2167 C CA . SER A 1 268 ? -18.086 8.961 13.160 1.00 85.69 268 SER A CA 1
ATOM 2168 C C . SER A 1 268 ? -19.143 8.049 13.801 1.00 85.69 268 SER A C 1
ATOM 2170 O O . SER A 1 268 ? -19.678 7.158 13.135 1.00 85.69 268 SER A O 1
ATOM 2172 N N . GLU A 1 269 ? -19.493 8.289 15.069 1.00 85.88 269 GLU A N 1
ATOM 2173 C CA . GLU A 1 269 ? -20.517 7.507 15.773 1.00 85.88 269 GLU A CA 1
ATOM 2174 C C . GLU A 1 269 ? -21.922 7.784 15.220 1.00 85.88 269 GLU A C 1
ATOM 2176 O O . GLU A 1 269 ? -22.682 6.849 14.974 1.00 85.88 269 GLU A O 1
ATOM 2181 N N . SER A 1 270 ? -22.240 9.047 14.919 1.00 89.69 270 SER A N 1
ATOM 2182 C CA . SER A 1 270 ? -23.502 9.431 14.276 1.00 89.69 270 SER A CA 1
ATOM 2183 C C . SER A 1 270 ? -23.685 8.740 12.920 1.00 89.69 270 SER A C 1
ATOM 2185 O O . SER A 1 270 ? -24.727 8.132 12.661 1.00 89.69 270 SER A O 1
ATOM 2187 N N . TYR A 1 271 ? -22.648 8.743 12.075 1.00 84.38 271 TYR A N 1
ATOM 2188 C CA . TYR A 1 271 ? -22.678 8.068 10.775 1.00 84.38 271 TYR A CA 1
ATOM 2189 C C . TYR A 1 271 ? -22.872 6.552 10.910 1.00 84.38 271 TYR A C 1
ATOM 2191 O O . TYR A 1 271 ? -23.582 5.926 10.119 1.00 84.38 271 TYR A O 1
ATOM 2199 N N . ARG A 1 272 ? -22.262 5.943 11.932 1.00 82.38 272 ARG A N 1
ATOM 2200 C CA . ARG A 1 272 ? -22.434 4.520 12.232 1.00 82.38 272 ARG A CA 1
ATOM 2201 C C . ARG A 1 272 ? -23.865 4.209 12.651 1.00 82.38 272 ARG A C 1
ATOM 2203 O O . ARG A 1 272 ? -24.436 3.254 12.124 1.00 82.38 272 ARG A O 1
ATOM 2210 N N . GLN A 1 273 ? -24.420 4.986 13.579 1.00 86.88 273 GLN A N 1
ATOM 2211 C CA . GLN A 1 273 ? -25.784 4.788 14.055 1.00 86.88 273 GLN A CA 1
ATOM 2212 C C . GLN A 1 273 ? -26.774 4.893 12.891 1.00 86.88 273 GLN A C 1
ATOM 2214 O O . GLN A 1 273 ? -27.590 3.997 12.703 1.00 86.88 273 GLN A O 1
ATOM 2219 N N . PHE A 1 274 ? -26.592 5.887 12.017 1.00 90.12 274 PHE A N 1
ATOM 2220 C CA . PHE A 1 274 ? -27.384 6.039 10.798 1.00 90.12 274 PHE A CA 1
ATOM 2221 C C . PHE A 1 274 ? -27.370 4.788 9.899 1.00 90.12 274 PHE A C 1
ATOM 2223 O O . PHE A 1 274 ? -28.419 4.356 9.421 1.00 90.12 274 PHE A O 1
ATOM 2230 N N . HIS A 1 275 ? -26.203 4.174 9.664 1.00 81.56 275 HIS A N 1
ATOM 2231 C CA . HIS A 1 275 ? -26.115 2.944 8.859 1.00 81.56 275 HIS A CA 1
ATOM 2232 C C . HIS A 1 275 ? -26.748 1.732 9.545 1.00 81.56 275 HIS A C 1
ATOM 2234 O O . HIS A 1 275 ? -27.400 0.936 8.872 1.00 81.56 275 HIS A O 1
ATOM 2240 N N . ILE A 1 276 ? -26.588 1.598 10.865 1.00 85.12 276 ILE A N 1
ATOM 2241 C CA . ILE A 1 276 ? -27.247 0.538 11.643 1.00 85.12 276 ILE A CA 1
ATOM 2242 C C . ILE A 1 276 ? -28.766 0.679 11.529 1.00 85.12 276 ILE A C 1
ATOM 2244 O O . ILE A 1 276 ? -29.442 -0.287 11.176 1.00 85.12 276 ILE A O 1
ATOM 2248 N N . ASP A 1 277 ? -29.295 1.881 11.751 1.00 89.06 277 ASP A N 1
ATOM 2249 C CA . ASP A 1 277 ? -30.730 2.156 11.674 1.00 89.06 277 ASP A CA 1
ATOM 2250 C C . ASP A 1 277 ? -31.270 1.898 10.263 1.00 89.06 277 ASP A C 1
ATOM 2252 O O . ASP A 1 277 ? -32.333 1.298 10.092 1.00 89.06 277 ASP A O 1
ATOM 2256 N N . ARG A 1 278 ? -30.511 2.283 9.230 1.00 86.06 278 ARG A N 1
ATOM 2257 C CA . ARG A 1 278 ? -30.860 2.027 7.828 1.00 86.06 278 ARG A CA 1
ATOM 2258 C C . ARG A 1 278 ? -30.954 0.532 7.513 1.00 86.06 278 ARG A C 1
ATOM 2260 O O . ARG A 1 278 ? -31.916 0.118 6.866 1.00 86.06 278 ARG A O 1
ATOM 2267 N N . GLU A 1 279 ? -29.984 -0.271 7.945 1.00 83.38 279 GLU A N 1
ATOM 2268 C CA . GLU A 1 279 ? -30.000 -1.724 7.725 1.00 83.38 279 GLU A CA 1
ATOM 2269 C C . GLU A 1 279 ? -31.100 -2.411 8.553 1.00 83.38 279 GLU A C 1
ATOM 2271 O O . GLU A 1 279 ? -31.815 -3.265 8.029 1.00 83.38 279 GLU A O 1
ATOM 2276 N N . LEU A 1 280 ? -31.333 -1.990 9.802 1.00 85.44 280 LEU A N 1
ATOM 2277 C CA . LEU A 1 280 ? -32.455 -2.479 10.613 1.00 85.44 280 LEU A CA 1
ATOM 2278 C C . LEU A 1 280 ? -33.805 -2.179 9.955 1.00 85.44 280 LEU A C 1
ATOM 2280 O O . LEU A 1 280 ? -34.670 -3.052 9.897 1.00 85.44 280 LEU A O 1
ATOM 2284 N N . ASN A 1 281 ? -33.988 -0.970 9.423 1.00 86.50 281 ASN A N 1
ATOM 2285 C CA . ASN A 1 281 ? -35.209 -0.598 8.711 1.00 86.50 281 ASN A CA 1
ATOM 2286 C C . ASN A 1 281 ? -35.391 -1.413 7.423 1.00 86.50 281 ASN A C 1
ATOM 2288 O O . ASN A 1 281 ? -36.510 -1.828 7.127 1.00 86.50 281 ASN A O 1
ATOM 2292 N N . ARG A 1 282 ? -34.305 -1.705 6.695 1.00 84.06 282 ARG A N 1
ATOM 2293 C CA . ARG A 1 282 ? -34.326 -2.605 5.530 1.00 84.06 282 ARG A CA 1
ATOM 2294 C C . ARG A 1 282 ? -34.725 -4.034 5.912 1.00 84.06 282 ARG A C 1
ATOM 2296 O O . ARG A 1 282 ? -35.506 -4.654 5.200 1.00 84.06 282 ARG A O 1
ATOM 2303 N N . LEU A 1 283 ? -34.201 -4.572 7.013 1.00 83.19 283 LEU A N 1
ATOM 2304 C CA . LEU A 1 283 ? -34.563 -5.913 7.486 1.00 83.19 283 LEU A CA 1
ATOM 2305 C C . LEU A 1 283 ? -36.028 -5.978 7.930 1.00 83.19 283 LEU A C 1
ATOM 2307 O O . LEU A 1 283 ? -36.721 -6.938 7.605 1.00 83.19 283 LEU A O 1
ATOM 2311 N N . LYS A 1 284 ? -36.519 -4.936 8.611 1.00 82.88 284 LYS A N 1
ATOM 2312 C CA . LYS A 1 284 ? -37.932 -4.817 8.998 1.00 82.88 284 LYS A CA 1
ATOM 2313 C C . LYS A 1 284 ? -38.863 -4.736 7.788 1.00 82.88 284 LYS A C 1
ATOM 2315 O O . LYS A 1 284 ? -39.915 -5.358 7.814 1.00 82.88 284 LYS A O 1
ATOM 2320 N N . SER A 1 285 ? -38.489 -4.009 6.732 1.00 76.69 285 SER A N 1
ATOM 2321 C CA . SER A 1 285 ? -39.309 -3.912 5.515 1.00 76.69 285 SER A CA 1
ATOM 2322 C C . SER A 1 285 ? -39.243 -5.160 4.629 1.00 76.69 285 SER A C 1
ATOM 2324 O O . SER A 1 285 ? -40.193 -5.437 3.904 1.00 76.69 285 SER A O 1
ATOM 2326 N N . ALA A 1 286 ? -38.156 -5.934 4.701 1.00 72.19 286 ALA A N 1
ATOM 2327 C CA . ALA A 1 286 ? -38.033 -7.231 4.036 1.00 72.19 286 ALA A CA 1
ATOM 2328 C C . ALA A 1 286 ? -38.779 -8.364 4.771 1.00 72.19 286 ALA A C 1
ATOM 2330 O O . ALA A 1 286 ? -39.003 -9.428 4.192 1.00 72.19 286 ALA A O 1
ATOM 2331 N N . PHE A 1 287 ? -39.172 -8.153 6.031 1.00 59.31 287 PHE A N 1
ATOM 2332 C CA . PHE A 1 287 ? -39.945 -9.115 6.808 1.00 59.31 287 PHE A CA 1
ATOM 2333 C C . PHE A 1 287 ? -41.430 -9.048 6.419 1.00 59.31 287 PHE A C 1
ATOM 2335 O O . PHE A 1 287 ? -42.199 -8.250 6.951 1.00 59.31 287 PHE A O 1
ATOM 2342 N N . VAL A 1 288 ? -41.846 -9.903 5.483 1.00 57.50 288 VAL A N 1
ATOM 2343 C CA . VAL A 1 288 ? -43.266 -10.196 5.249 1.00 57.50 288 VAL A CA 1
ATOM 2344 C C . VAL A 1 288 ? -43.662 -11.303 6.232 1.00 57.50 288 VAL A C 1
ATOM 2346 O O . VAL A 1 288 ? -43.146 -12.414 6.098 1.00 57.50 288 VAL A O 1
ATOM 2349 N N . PRO A 1 289 ? -44.533 -11.055 7.231 1.00 51.06 289 PRO A N 1
ATOM 2350 C CA . PRO A 1 289 ? -44.997 -12.131 8.098 1.00 51.06 289 PRO A CA 1
ATOM 2351 C C . PRO A 1 289 ? -45.730 -13.175 7.239 1.00 51.06 289 PRO A C 1
ATOM 2353 O O . PRO A 1 289 ? -46.474 -12.790 6.328 1.00 51.06 289 PRO A O 1
ATOM 2356 N N . PRO A 1 290 ? -45.540 -14.485 7.481 1.00 42.41 290 PRO A N 1
ATOM 2357 C CA . PRO A 1 290 ? -46.251 -15.504 6.727 1.00 42.41 290 PRO A CA 1
ATOM 2358 C C . PRO A 1 290 ? -47.757 -15.298 6.909 1.00 42.41 290 PRO A C 1
ATOM 2360 O O . PRO A 1 290 ? -48.288 -15.374 8.019 1.00 42.41 290 PRO A O 1
ATOM 2363 N N . LYS A 1 291 ? -48.453 -15.019 5.802 1.00 46.62 291 LYS A N 1
ATOM 2364 C CA . LYS A 1 291 ? -49.911 -15.114 5.748 1.00 46.62 291 LYS A CA 1
ATOM 2365 C C . LYS A 1 291 ? -50.244 -16.578 6.045 1.00 46.62 291 LYS A C 1
ATOM 2367 O O . LYS A 1 291 ? -49.849 -17.438 5.266 1.00 46.62 291 LYS A O 1
ATOM 2372 N N . ASN A 1 292 ? -50.932 -16.830 7.160 1.00 43.62 292 ASN A N 1
ATOM 2373 C CA . ASN A 1 292 ? -51.436 -18.133 7.632 1.00 43.62 292 ASN A CA 1
ATOM 2374 C C . ASN A 1 292 ? -50.590 -18.870 8.687 1.00 43.62 292 ASN A C 1
ATOM 2376 O O . ASN A 1 292 ? -50.475 -20.093 8.631 1.00 43.62 292 ASN A O 1
ATOM 2380 N N . LEU A 1 293 ? -50.080 -18.178 9.711 1.00 37.75 293 LEU A N 1
ATOM 2381 C CA . LEU A 1 293 ? -49.800 -18.853 10.984 1.00 37.75 293 LEU A CA 1
ATOM 2382 C C . LEU A 1 293 ? -51.047 -18.774 11.879 1.00 37.75 293 LEU A C 1
ATOM 2384 O O . LEU A 1 293 ? -51.245 -17.805 12.609 1.00 37.75 293 LEU A O 1
ATOM 2388 N N . TYR A 1 294 ? -51.919 -19.780 11.782 1.00 38.72 294 TYR A N 1
ATOM 2389 C CA . TYR A 1 294 ? -52.997 -19.978 12.749 1.00 38.72 294 TYR A CA 1
ATOM 2390 C C . TYR A 1 294 ? -52.369 -20.379 14.086 1.00 38.72 294 TYR A C 1
ATOM 2392 O O . TYR A 1 294 ? -51.908 -21.506 14.255 1.00 38.72 294 TYR A O 1
ATOM 2400 N N . ILE A 1 295 ? -52.328 -19.447 15.037 1.00 40.94 295 ILE A N 1
ATOM 2401 C CA . ILE A 1 295 ? -52.058 -19.778 16.435 1.00 40.94 295 ILE A CA 1
ATOM 2402 C C . ILE A 1 295 ? -53.347 -20.404 16.967 1.00 40.94 295 ILE A C 1
ATOM 2404 O O . ILE A 1 295 ? -54.357 -19.721 17.124 1.00 40.94 295 ILE A O 1
ATOM 2408 N N . CYS A 1 296 ? -53.323 -21.717 17.186 1.00 32.12 296 CYS A N 1
ATOM 2409 C CA . CYS A 1 296 ? -54.413 -22.443 17.822 1.00 32.12 296 CYS A CA 1
ATOM 2410 C C . CYS A 1 296 ? -54.475 -22.006 19.294 1.00 32.12 296 CYS A C 1
ATOM 2412 O O . CYS A 1 296 ? -53.718 -22.500 20.124 1.00 32.12 296 CYS A O 1
ATOM 2414 N N . THR A 1 297 ? -55.325 -21.033 19.615 1.00 39.75 297 THR A N 1
ATOM 2415 C CA . THR A 1 297 ? -55.684 -20.735 21.006 1.00 39.75 297 THR A CA 1
ATOM 2416 C C . THR A 1 297 ? -56.830 -21.651 21.417 1.00 39.75 297 THR A C 1
ATOM 2418 O O . THR A 1 297 ? -57.831 -21.732 20.704 1.00 39.75 297 THR A O 1
ATOM 2421 N N . GLU A 1 298 ? -56.658 -22.349 22.538 1.00 36.47 298 GLU A N 1
ATOM 2422 C CA . GLU A 1 298 ? -57.615 -23.303 23.111 1.00 36.47 298 GLU A CA 1
ATOM 2423 C C . GLU A 1 298 ? -59.032 -22.711 23.294 1.00 36.47 298 GLU A C 1
ATOM 2425 O O . GLU A 1 298 ? -59.176 -21.496 23.486 1.00 36.47 298 GLU A O 1
ATOM 2430 N N . PRO A 1 299 ? -60.099 -23.535 23.241 1.00 37.00 299 PRO A N 1
ATOM 2431 C CA . PRO A 1 299 ? -61.472 -23.047 23.292 1.00 37.00 299 PRO A CA 1
ATOM 2432 C C . PRO A 1 299 ? -61.848 -22.603 24.710 1.00 37.00 299 PRO A C 1
ATOM 2434 O O . PRO A 1 299 ? -61.672 -23.344 25.675 1.00 37.00 299 PRO A O 1
ATOM 2437 N N . LYS A 1 300 ? -62.430 -21.404 24.825 1.00 38.44 300 LYS A N 1
ATOM 2438 C CA . LYS A 1 300 ? -63.074 -20.925 26.055 1.00 38.44 300 LYS A CA 1
ATOM 2439 C C . LYS A 1 300 ? -64.300 -21.782 26.383 1.00 38.44 300 LYS A C 1
ATOM 2441 O O . LYS A 1 300 ? -65.098 -22.092 25.500 1.00 38.44 300 LYS A O 1
ATOM 2446 N N . GLU A 1 301 ? -64.431 -22.125 27.660 1.00 37.81 301 GLU A N 1
ATOM 2447 C CA . GLU A 1 301 ? -65.521 -22.912 28.231 1.00 37.81 301 GLU A CA 1
ATOM 2448 C C . GLU A 1 301 ? -66.917 -22.365 27.888 1.00 37.81 301 GLU A C 1
ATOM 2450 O O . GLU A 1 301 ? -67.168 -21.159 27.881 1.00 37.81 301 GLU A O 1
ATOM 2455 N N . HIS A 1 302 ? -67.831 -23.299 27.622 1.00 38.47 302 HIS A N 1
ATOM 2456 C CA . HIS A 1 302 ? -69.238 -23.076 27.314 1.00 38.47 302 HIS A CA 1
ATOM 2457 C C . HIS A 1 302 ? -69.983 -22.313 28.422 1.00 38.47 302 HIS A C 1
ATOM 2459 O O . HIS A 1 302 ? -70.145 -22.797 29.544 1.00 38.47 302 HIS A O 1
ATOM 2465 N N . GLU A 1 303 ? -70.557 -21.168 28.057 1.00 38.50 303 GLU A N 1
ATOM 2466 C CA . GLU A 1 303 ? -71.544 -20.447 28.856 1.00 38.50 303 GLU A CA 1
ATOM 2467 C C . GLU A 1 303 ? -72.869 -21.239 28.874 1.00 38.50 303 GLU A C 1
ATOM 2469 O O . GLU A 1 303 ? -73.525 -21.435 27.847 1.00 38.50 303 GLU A O 1
ATOM 2474 N N . ARG A 1 304 ? -73.258 -21.755 30.049 1.00 38.41 304 ARG A N 1
ATOM 2475 C CA . ARG A 1 304 ? -74.545 -22.437 30.257 1.00 38.41 304 ARG A CA 1
ATOM 2476 C C . ARG A 1 304 ? -75.696 -21.436 30.122 1.00 38.41 304 ARG A C 1
ATOM 2478 O O . ARG A 1 304 ? -75.851 -20.541 30.951 1.00 38.41 304 ARG A O 1
ATOM 2485 N N . LEU A 1 305 ? -76.544 -21.648 29.119 1.00 40.19 305 LEU A N 1
ATOM 2486 C CA . LEU A 1 305 ? -77.843 -20.991 28.958 1.00 40.19 305 LEU A CA 1
ATOM 2487 C C . LEU A 1 305 ? -78.731 -21.228 30.196 1.00 40.19 305 LEU A C 1
ATOM 2489 O O . LEU A 1 305 ? -79.019 -22.371 30.552 1.00 40.19 305 LEU A O 1
ATOM 2493 N N . LYS A 1 306 ? -79.192 -20.147 30.840 1.00 40.44 306 LYS A N 1
ATOM 2494 C CA . LYS A 1 306 ? -80.260 -20.187 31.857 1.00 40.44 306 LYS A CA 1
ATOM 2495 C C . LYS A 1 306 ? -81.643 -20.226 31.182 1.00 40.44 306 LYS A C 1
ATOM 2497 O O . LYS A 1 306 ? -81.825 -19.562 30.160 1.00 40.44 306 LYS A O 1
ATOM 2502 N N . PRO A 1 307 ? -82.633 -20.941 31.749 1.00 41.38 307 PRO A N 1
ATOM 2503 C CA . PRO A 1 307 ? -83.969 -21.039 31.170 1.00 41.38 307 PRO A CA 1
ATOM 2504 C C . PRO A 1 307 ? -84.771 -19.749 31.407 1.00 41.38 307 PRO A C 1
ATOM 2506 O O . PRO A 1 307 ? -84.756 -19.186 32.501 1.00 41.38 307 PRO A O 1
ATOM 2509 N N . LYS A 1 308 ? -85.487 -19.287 30.373 1.00 41.84 308 LYS A N 1
ATOM 2510 C CA . LYS A 1 308 ? -86.472 -18.201 30.468 1.00 41.84 308 LYS A CA 1
ATOM 2511 C C . LYS A 1 308 ? -87.775 -18.731 31.073 1.00 41.84 308 LYS A C 1
ATOM 2513 O O . LYS A 1 308 ? -88.313 -19.732 30.610 1.00 41.84 308 LYS A O 1
ATOM 2518 N N . SER A 1 309 ? -88.285 -18.030 32.080 1.00 44.53 309 SER A N 1
ATOM 2519 C CA . SER A 1 309 ? -89.601 -18.232 32.687 1.00 44.53 309 SER A CA 1
ATOM 2520 C C . SER A 1 309 ? -90.727 -17.586 31.860 1.00 44.53 309 SER A C 1
ATOM 2522 O O . SER A 1 309 ? -90.625 -16.414 31.512 1.00 44.53 309 SER A O 1
ATOM 2524 N N . GLY A 1 310 ? -91.769 -18.390 31.613 1.00 43.84 310 GLY A N 1
ATOM 2525 C CA . GLY A 1 310 ? -93.163 -18.156 31.179 1.00 43.84 310 GLY A CA 1
ATOM 2526 C C . GLY A 1 310 ? -93.703 -16.776 30.768 1.00 43.84 310 GLY A C 1
ATOM 2527 O O . GLY A 1 310 ? -93.578 -15.796 31.499 1.00 43.84 310 GLY A O 1
ATOM 2528 N N . LYS A 1 311 ? -94.487 -16.764 29.683 1.00 33.56 311 LYS A N 1
ATOM 2529 C CA . LYS A 1 311 ? -95.963 -16.848 29.695 1.00 33.56 311 LYS A CA 1
ATOM 2530 C C . LYS A 1 311 ? -96.463 -17.359 28.347 1.00 33.56 311 LYS A C 1
ATOM 2532 O O . LYS A 1 311 ? -95.765 -17.089 27.346 1.00 33.56 311 LYS A O 1
#

Foldseek 3Di:
DLQVLQAAWFQQQLLADDPLLQDPGRIWHWHDKDKDWPFFDVCPLDDDPPPDPPPDDDDDDDDDDDDPPPPDLRTDMDIDIHTDDAHHLNVQSVLLVVVCCVVVNAPSCVSNQSRDCVNPVFHQDDAGWDCVPDDDDDDDDPPDDDDDDPVVVVVVVVVVVVVVVVVVVVVVVVSVVVVVVVVVVVVDDPVNDDPVNVVVVVVVVVVVVVVVSCCNTRNDVPPPPPDDPDPPPRDRSVRGDTDDGSVRVLVPDDDPSVVSSVVSVVVVVVVVVVVVVVVVVVVVVVDDDDDDPPPDDDDDDDDDDDDDDDD